Protein AF-A0A8T1VA11-F1 (afdb_monomer)

Radius of gyration: 66.23 Å; Cα contacts (8 Å, |Δi|>4): 19; chains: 1; bounding box: 121×57×184 Å

Structure (mmCIF, N/CA/C/O backbone):
data_AF-A0A8T1VA11-F1
#
_entry.id   AF-A0A8T1VA11-F1
#
loop_
_atom_site.group_PDB
_atom_site.id
_atom_site.type_symbol
_atom_site.label_atom_id
_atom_site.label_alt_id
_atom_site.label_comp_id
_atom_site.label_asym_id
_atom_site.label_entity_id
_atom_site.label_seq_id
_atom_site.pdbx_PDB_ins_code
_atom_site.Cartn_x
_atom_site.Cartn_y
_atom_site.Cartn_z
_atom_site.occupancy
_atom_site.B_iso_or_equiv
_atom_site.auth_seq_id
_atom_site.auth_comp_id
_atom_site.auth_asym_id
_atom_site.auth_atom_id
_atom_site.pdbx_PDB_model_num
ATOM 1 N N . MET A 1 1 ? 23.246 11.561 -12.413 1.00 51.66 1 MET A N 1
ATOM 2 C CA . MET A 1 1 ? 22.537 12.387 -13.425 1.00 51.66 1 MET A CA 1
ATOM 3 C C . MET A 1 1 ? 23.441 13.517 -13.920 1.00 51.66 1 MET A C 1
ATOM 5 O O . MET A 1 1 ? 24.168 13.265 -14.863 1.00 51.66 1 MET A O 1
ATOM 9 N N . ARG A 1 2 ? 23.553 14.697 -13.276 1.00 55.62 2 ARG A N 1
ATOM 10 C CA . ARG A 1 2 ? 24.366 15.811 -13.844 1.00 55.62 2 ARG A CA 1
ATOM 11 C C . ARG A 1 2 ? 25.896 15.622 -13.846 1.00 55.62 2 ARG A C 1
ATOM 13 O O . ARG A 1 2 ? 26.583 16.327 -14.577 1.00 55.62 2 ARG A O 1
ATOM 20 N N . LYS A 1 3 ? 26.451 14.735 -13.008 1.00 52.66 3 LYS A N 1
ATOM 21 C CA . LYS A 1 3 ? 27.904 14.453 -12.989 1.00 52.66 3 LYS A CA 1
ATOM 22 C C . LYS A 1 3 ? 28.327 13.430 -14.049 1.00 52.66 3 LYS A C 1
ATOM 24 O O . LYS A 1 3 ? 29.446 13.516 -14.538 1.00 52.66 3 LYS A O 1
ATOM 29 N N . ASP A 1 4 ? 27.424 12.537 -14.442 1.00 53.12 4 ASP A N 1
ATOM 30 C CA . ASP A 1 4 ? 27.727 11.426 -15.352 1.00 53.12 4 ASP A CA 1
ATOM 31 C C . ASP A 1 4 ? 27.638 11.862 -16.825 1.00 53.12 4 ASP A C 1
ATOM 33 O O . ASP A 1 4 ? 28.470 11.466 -17.637 1.00 53.12 4 ASP A O 1
ATOM 37 N N . GLU A 1 5 ? 26.722 12.783 -17.158 1.00 53.34 5 GLU A N 1
ATOM 38 C CA . GLU A 1 5 ? 26.656 13.417 -18.488 1.00 53.34 5 GLU A CA 1
ATOM 39 C C . GLU A 1 5 ? 27.921 14.215 -18.821 1.00 53.34 5 GLU A C 1
ATOM 41 O O . GLU A 1 5 ? 28.425 14.147 -19.940 1.00 53.34 5 GLU A O 1
ATOM 46 N N . ARG A 1 6 ? 28.484 14.934 -17.841 1.00 58.09 6 ARG A N 1
ATOM 47 C CA . ARG A 1 6 ? 29.677 15.766 -18.058 1.00 58.09 6 ARG A CA 1
ATOM 48 C C . ARG A 1 6 ? 30.927 14.910 -18.318 1.00 58.09 6 ARG A C 1
ATOM 50 O O . ARG A 1 6 ? 31.743 15.266 -19.161 1.00 58.09 6 ARG A O 1
ATOM 57 N N . ALA A 1 7 ? 31.021 13.747 -17.666 1.00 59.56 7 ALA A N 1
ATOM 58 C CA . ALA A 1 7 ? 32.103 12.783 -17.873 1.00 59.56 7 ALA A CA 1
ATOM 59 C C . ALA A 1 7 ? 32.020 12.068 -19.236 1.00 59.56 7 ALA A C 1
ATOM 61 O O . ALA A 1 7 ? 33.049 11.773 -19.843 1.00 59.56 7 ALA A O 1
ATOM 62 N N . LEU A 1 8 ? 30.812 11.814 -19.751 1.00 55.16 8 LEU A N 1
ATOM 63 C CA . LEU A 1 8 ? 30.619 11.260 -21.097 1.00 55.16 8 LEU A CA 1
ATOM 64 C C . LEU A 1 8 ? 30.939 12.288 -22.194 1.00 55.16 8 LEU A C 1
ATOM 66 O O . LEU A 1 8 ? 31.543 11.937 -23.208 1.00 55.16 8 LEU A O 1
ATOM 70 N N . GLN A 1 9 ? 30.610 13.562 -21.974 1.00 57.62 9 GLN A N 1
ATOM 71 C CA . GLN A 1 9 ? 30.864 14.634 -22.939 1.00 57.62 9 GLN A CA 1
ATOM 72 C C . GLN A 1 9 ? 32.362 14.956 -23.091 1.00 57.62 9 GLN A C 1
ATOM 74 O O . GLN A 1 9 ? 32.823 15.164 -24.211 1.00 57.62 9 GLN A O 1
ATOM 79 N N . GLU A 1 10 ? 33.145 14.907 -22.007 1.00 61.78 10 GLU A N 1
ATOM 80 C CA . GLU A 1 10 ? 34.613 15.034 -22.073 1.00 61.78 10 GLU A CA 1
ATOM 81 C C . GLU A 1 10 ? 35.281 13.835 -22.760 1.00 61.78 10 GLU A C 1
ATOM 83 O O . GLU A 1 10 ? 36.258 14.005 -23.488 1.00 61.78 10 GLU A O 1
ATOM 88 N N . LYS A 1 11 ? 34.748 12.621 -22.571 1.00 57.84 11 LYS A N 1
ATOM 89 C CA . LYS A 1 11 ? 35.369 11.394 -23.092 1.00 57.84 11 LYS A CA 1
ATOM 90 C C . LYS A 1 11 ? 35.073 11.139 -24.574 1.00 57.84 11 LYS A C 1
ATOM 92 O O . LYS A 1 11 ? 35.905 10.548 -25.258 1.00 57.84 11 LYS A O 1
ATOM 97 N N . TYR A 1 12 ? 33.920 11.591 -25.075 1.00 53.94 12 TYR A N 1
ATOM 98 C CA . TYR A 1 12 ? 33.479 11.332 -26.454 1.00 53.94 12 TYR A CA 1
ATOM 99 C C . TYR A 1 12 ? 33.324 12.593 -27.323 1.00 53.94 12 TYR A C 1
ATOM 101 O O . TYR A 1 12 ? 33.405 12.492 -28.547 1.00 53.94 12 TYR A O 1
ATOM 109 N N . GLY A 1 13 ? 33.180 13.788 -26.737 1.00 51.00 13 GLY A N 1
ATOM 110 C CA . GLY A 1 13 ? 33.019 15.042 -27.487 1.00 51.00 13 GLY A CA 1
ATOM 111 C C . GLY A 1 13 ? 34.277 15.492 -28.239 1.00 51.00 13 GLY A C 1
ATOM 112 O O . GLY A 1 13 ? 34.176 16.039 -29.335 1.00 51.00 13 GLY A O 1
ATOM 113 N N . GLY A 1 14 ? 35.471 15.200 -27.707 1.00 56.12 14 GLY A N 1
ATOM 114 C CA . GLY A 1 14 ? 36.739 15.524 -28.376 1.00 56.12 14 GLY A CA 1
ATOM 115 C C . GLY A 1 14 ? 37.008 14.691 -29.637 1.00 56.12 14 GLY A C 1
ATOM 116 O O . GLY A 1 14 ? 37.670 15.161 -30.560 1.00 56.12 14 GLY A O 1
ATOM 117 N N . ASN A 1 15 ? 36.454 13.477 -29.712 1.00 57.12 15 ASN A N 1
ATOM 118 C CA . ASN A 1 15 ? 36.719 12.542 -30.808 1.00 57.12 15 ASN A CA 1
ATOM 119 C C . ASN A 1 15 ? 35.908 12.880 -32.073 1.00 57.12 15 ASN A C 1
ATOM 121 O O . ASN A 1 15 ? 36.401 12.718 -33.188 1.00 57.12 15 ASN A O 1
ATOM 125 N N . LEU A 1 16 ? 34.698 13.428 -31.906 1.00 58.72 16 LEU A N 1
ATOM 126 C CA . LEU A 1 16 ? 33.848 13.853 -33.022 1.00 58.72 16 LEU A CA 1
ATOM 127 C C . LEU A 1 16 ? 34.412 15.099 -33.727 1.00 58.72 16 LEU A C 1
ATOM 129 O O . LEU A 1 16 ? 34.429 15.161 -34.955 1.00 58.72 16 LEU A O 1
ATOM 133 N N . ALA A 1 17 ? 34.950 16.055 -32.960 1.00 59.62 17 ALA A N 1
ATOM 134 C CA . ALA A 1 17 ? 35.612 17.240 -33.509 1.00 59.62 17 ALA A CA 1
ATOM 135 C C . ALA A 1 17 ? 36.918 16.884 -34.247 1.00 59.62 17 ALA A C 1
ATOM 137 O O . ALA A 1 17 ? 37.193 17.433 -35.313 1.00 59.62 17 ALA A O 1
ATOM 138 N N . ALA A 1 18 ? 37.691 15.921 -33.730 1.00 57.03 18 ALA A N 1
ATOM 139 C CA . ALA A 1 18 ? 38.904 15.429 -34.385 1.00 57.03 18 ALA A CA 1
ATOM 140 C C . ALA A 1 18 ? 38.602 14.653 -35.684 1.00 57.03 18 ALA A C 1
ATOM 142 O O . ALA A 1 18 ? 39.297 14.840 -36.684 1.00 57.03 18 ALA A O 1
ATOM 143 N N . GLN A 1 19 ? 37.537 13.840 -35.714 1.00 58.81 19 GLN A N 1
ATOM 144 C CA . GLN A 1 19 ? 37.091 13.156 -36.936 1.00 58.81 19 GLN A CA 1
ATOM 145 C C . GLN A 1 19 ? 36.551 14.124 -37.997 1.00 58.81 19 GLN A C 1
ATOM 147 O O . GLN A 1 19 ? 36.836 13.945 -39.180 1.00 58.81 19 GLN A O 1
ATOM 152 N N . GLN A 1 20 ? 35.828 15.176 -37.599 1.00 62.12 20 GLN A N 1
ATOM 153 C CA . GLN A 1 20 ? 35.341 16.198 -38.533 1.00 62.12 20 GLN A CA 1
ATOM 154 C C . GLN A 1 20 ? 36.480 17.049 -39.122 1.00 62.12 20 GLN A C 1
ATOM 156 O O . GLN A 1 20 ? 36.429 17.382 -40.309 1.00 62.12 20 GLN A O 1
ATOM 161 N N . LEU A 1 21 ? 37.538 17.337 -38.349 1.00 57.47 21 LEU A N 1
ATOM 162 C CA . LEU A 1 21 ? 38.745 18.007 -38.858 1.00 57.47 21 LEU A CA 1
ATOM 163 C C . LEU A 1 21 ? 39.554 17.120 -39.823 1.00 57.47 21 LEU A C 1
ATOM 165 O O . LEU A 1 21 ? 40.051 17.604 -40.839 1.00 57.47 21 LEU A O 1
ATOM 169 N N . ALA A 1 22 ? 39.655 15.817 -39.546 1.00 53.34 22 ALA A N 1
ATOM 170 C CA . ALA A 1 22 ? 40.338 14.874 -40.435 1.00 53.34 22 ALA A CA 1
ATOM 171 C C . ALA A 1 22 ? 39.582 14.676 -41.766 1.00 53.34 22 ALA A C 1
ATOM 173 O O . ALA A 1 22 ? 40.201 14.590 -42.828 1.00 53.34 22 ALA A O 1
ATOM 174 N N . ALA A 1 23 ? 38.243 14.674 -41.727 1.00 51.97 23 ALA A N 1
ATOM 175 C CA . ALA A 1 23 ? 37.400 14.578 -42.919 1.00 51.97 23 ALA A CA 1
ATOM 176 C C . ALA A 1 23 ? 37.467 15.836 -43.807 1.00 51.97 23 ALA A C 1
ATOM 178 O O . ALA A 1 23 ? 37.414 15.723 -45.030 1.00 51.97 23 ALA A O 1
ATOM 179 N N . THR A 1 24 ? 37.640 17.025 -43.218 1.00 53.28 24 THR A N 1
ATOM 180 C CA . THR A 1 24 ? 37.796 18.281 -43.978 1.00 53.28 24 THR A CA 1
ATOM 181 C C . THR A 1 24 ? 39.201 18.459 -44.559 1.00 53.28 24 THR A C 1
ATOM 183 O O . THR A 1 24 ? 39.333 19.047 -45.628 1.00 53.28 24 THR A O 1
ATOM 186 N N . GLN A 1 25 ? 40.245 17.894 -43.941 1.00 47.66 25 GLN A N 1
ATOM 187 C CA . GLN A 1 25 ? 41.607 17.924 -44.500 1.00 47.66 25 GLN A CA 1
ATOM 188 C C . GLN A 1 25 ? 41.840 16.928 -45.651 1.00 47.66 25 GLN A C 1
ATOM 190 O O . GLN A 1 25 ? 42.762 17.125 -46.438 1.00 47.66 25 GLN A O 1
ATOM 195 N N . CYS A 1 26 ? 41.004 15.895 -45.807 1.00 43.72 26 CYS A N 1
ATOM 196 C CA . CYS A 1 26 ? 41.121 14.940 -46.920 1.00 43.72 26 CYS A CA 1
ATOM 197 C C . CYS A 1 26 ? 40.371 15.356 -48.202 1.00 43.72 26 CYS A C 1
ATOM 199 O O . CYS A 1 26 ? 40.507 14.685 -49.221 1.00 43.72 26 CYS A O 1
ATOM 201 N N . GLN A 1 27 ? 39.602 16.453 -48.195 1.00 46.16 27 GLN A N 1
ATOM 202 C CA . GLN A 1 27 ? 38.789 16.878 -49.348 1.00 46.16 27 GLN A CA 1
ATOM 203 C C . GLN A 1 27 ? 39.494 17.820 -50.345 1.00 46.16 27 GLN A C 1
ATOM 205 O O . GLN A 1 27 ? 38.859 18.268 -51.295 1.00 46.16 27 GLN A O 1
ATOM 210 N N . SER A 1 28 ? 40.792 18.110 -50.196 1.00 47.31 28 SER A N 1
ATOM 211 C CA . SER A 1 28 ? 41.480 19.121 -51.025 1.00 47.31 28 SER A CA 1
ATOM 212 C C . SER A 1 28 ? 42.544 18.597 -51.997 1.00 47.31 28 SER A C 1
ATOM 214 O O . SER A 1 28 ? 43.362 19.383 -52.462 1.00 47.31 28 SER A O 1
ATOM 216 N N . PHE A 1 29 ? 42.555 17.309 -52.346 1.00 46.28 29 PHE A N 1
ATOM 217 C CA . PHE A 1 29 ? 43.440 16.805 -53.407 1.00 46.28 29 PHE A CA 1
ATOM 218 C C . PHE A 1 29 ? 42.620 16.217 -54.553 1.00 46.28 29 PHE A C 1
ATOM 220 O O . PHE A 1 29 ? 42.443 15.007 -54.680 1.00 46.28 29 PHE A O 1
ATOM 227 N N . SER A 1 30 ? 42.099 17.111 -55.393 1.00 46.38 30 SER A N 1
ATOM 228 C CA . SER A 1 30 ? 41.565 16.753 -56.702 1.00 46.38 30 SER A CA 1
ATOM 229 C C . SER A 1 30 ? 42.713 16.256 -57.580 1.00 46.38 30 SER A C 1
ATOM 231 O O . SER A 1 30 ? 43.623 17.004 -57.928 1.00 46.38 30 SER A O 1
ATOM 233 N N . VAL A 1 31 ? 42.667 14.983 -57.971 1.00 50.12 31 VAL A N 1
ATOM 234 C CA . VAL A 1 31 ? 43.605 14.382 -58.937 1.00 50.12 31 VAL A CA 1
ATOM 235 C C . VAL A 1 31 ? 43.529 15.079 -60.308 1.00 50.12 31 VAL A C 1
ATOM 237 O O . VAL A 1 31 ? 44.469 14.979 -61.094 1.00 50.12 31 VAL A O 1
ATOM 240 N N . ALA A 1 32 ? 42.466 15.851 -60.582 1.00 48.03 32 ALA A N 1
ATOM 241 C CA . ALA A 1 32 ? 42.369 16.663 -61.795 1.00 48.03 32 ALA A CA 1
ATOM 242 C C . ALA A 1 32 ? 43.493 17.714 -61.893 1.00 48.03 32 ALA A C 1
ATOM 244 O O . ALA A 1 32 ? 43.950 17.994 -62.998 1.00 48.03 32 ALA A O 1
ATOM 245 N N . ASP A 1 33 ? 44.019 18.196 -60.761 1.00 46.69 33 ASP A N 1
ATOM 246 C CA . ASP A 1 33 ? 45.092 19.200 -60.746 1.00 46.69 33 ASP A CA 1
ATOM 247 C C . ASP A 1 33 ? 46.491 18.592 -60.978 1.00 46.69 33 ASP A C 1
ATOM 249 O O . ASP A 1 33 ? 47.434 19.313 -61.294 1.00 46.69 33 ASP A O 1
ATOM 253 N N . GLN A 1 34 ? 46.659 17.264 -60.873 1.00 49.56 34 GLN A N 1
ATOM 254 C CA . GLN A 1 34 ? 47.947 16.594 -61.133 1.00 49.56 34 GLN A CA 1
ATOM 255 C C . GLN A 1 34 ? 48.103 16.067 -62.566 1.00 49.56 34 GLN A C 1
ATOM 257 O O . GLN A 1 34 ? 49.227 15.822 -63.001 1.00 49.56 34 GLN A O 1
ATOM 262 N N . VAL A 1 35 ? 47.012 15.921 -63.325 1.00 47.41 35 VAL A N 1
ATOM 263 C CA . VAL A 1 35 ? 47.072 15.442 -64.722 1.00 47.41 35 VAL A CA 1
ATOM 264 C C . VAL A 1 35 ? 47.363 16.583 -65.712 1.00 47.41 35 VAL A C 1
ATOM 266 O O . VAL A 1 35 ? 47.742 16.331 -66.851 1.00 47.41 35 VAL A O 1
ATOM 269 N N . GLN A 1 36 ? 47.295 17.846 -65.279 1.00 46.12 36 GLN A N 1
ATOM 270 C CA . GLN A 1 36 ? 47.464 19.013 -66.155 1.00 46.12 36 GLN A CA 1
ATOM 271 C C . GLN A 1 36 ? 48.927 19.466 -66.370 1.00 46.12 36 GLN A C 1
ATOM 273 O O . GLN A 1 36 ? 49.166 20.464 -67.041 1.00 46.12 36 GLN A O 1
ATOM 278 N N . CYS A 1 37 ? 49.920 18.726 -65.859 1.00 43.66 37 CYS A N 1
ATOM 279 C CA . CYS A 1 37 ? 51.347 19.088 -65.951 1.00 43.66 37 CYS A CA 1
ATOM 280 C C . CYS A 1 37 ? 52.169 18.258 -66.960 1.00 43.66 37 CYS A C 1
ATOM 282 O O . CYS A 1 37 ? 53.397 18.308 -66.928 1.00 43.66 37 CYS A O 1
ATOM 284 N N . LEU A 1 38 ? 51.531 17.501 -67.859 1.00 44.72 38 LEU A N 1
ATOM 285 C CA . LEU A 1 38 ? 52.212 16.731 -68.914 1.00 44.72 38 LEU A CA 1
ATOM 286 C C . LEU A 1 38 ? 51.823 17.205 -70.325 1.00 44.72 38 LEU A C 1
ATOM 288 O O . LEU A 1 38 ? 51.588 16.397 -71.217 1.00 44.72 38 LEU A O 1
ATOM 292 N N . GLU A 1 39 ? 51.785 18.517 -70.559 1.00 43.06 39 GLU A N 1
ATOM 293 C CA . GLU A 1 39 ? 51.951 19.049 -71.918 1.00 43.06 39 GLU A CA 1
ATOM 294 C C . GLU A 1 39 ? 53.451 19.190 -72.202 1.00 43.06 39 GLU A C 1
ATOM 296 O O . GLU A 1 39 ? 54.089 20.200 -71.903 1.00 43.06 39 GLU A O 1
ATOM 301 N N . VAL A 1 40 ? 54.045 18.123 -72.738 1.00 48.50 40 VAL A N 1
ATOM 302 C CA . VAL A 1 40 ? 55.424 18.138 -73.233 1.00 48.50 40 VAL A CA 1
ATOM 303 C C . VAL A 1 40 ? 55.418 18.762 -74.630 1.00 48.50 40 VAL A C 1
ATOM 305 O O . VAL A 1 40 ? 54.930 18.165 -75.588 1.00 48.50 40 VAL A O 1
ATOM 308 N N . SER A 1 41 ? 55.948 19.980 -74.749 1.00 47.22 41 SER A N 1
ATOM 309 C CA . SER A 1 41 ? 56.183 20.651 -76.034 1.00 47.22 41 SER A CA 1
ATOM 310 C C . SER A 1 41 ? 57.097 19.815 -76.948 1.00 47.22 41 SER A C 1
ATOM 312 O O . SER A 1 41 ? 58.117 19.305 -76.476 1.00 47.22 41 SER A O 1
ATOM 314 N N . PRO A 1 42 ? 56.808 19.700 -78.259 1.00 41.91 42 PRO A N 1
ATOM 315 C CA . PRO A 1 42 ? 57.635 18.916 -79.171 1.00 41.91 42 PRO A CA 1
ATOM 316 C C . PRO A 1 42 ? 58.982 19.613 -79.453 1.00 41.91 42 PRO A C 1
ATOM 318 O O . PRO A 1 42 ? 59.009 20.830 -79.666 1.00 41.91 42 PRO A O 1
ATOM 321 N N . PRO A 1 43 ? 60.110 18.876 -79.503 1.00 45.41 43 PRO A N 1
ATOM 322 C CA . PRO A 1 43 ? 61.407 19.454 -79.837 1.00 45.41 43 PRO A CA 1
ATOM 323 C C . PRO A 1 43 ? 61.500 19.793 -81.333 1.00 45.41 43 PRO A C 1
ATOM 325 O O . PRO A 1 43 ? 61.115 19.008 -82.202 1.00 45.41 43 PRO A O 1
ATOM 328 N N . GLN A 1 44 ? 62.028 20.984 -81.627 1.00 49.16 44 GLN A N 1
ATOM 329 C CA . GLN A 1 44 ? 62.268 21.470 -82.985 1.00 49.16 44 GLN A CA 1
ATOM 330 C C . GLN A 1 44 ? 63.331 20.631 -83.711 1.00 49.16 44 GLN A C 1
ATOM 332 O O . GLN A 1 44 ? 64.353 20.248 -83.143 1.00 49.16 44 GLN A O 1
ATOM 337 N N . ALA A 1 45 ? 63.065 20.362 -84.989 1.00 43.34 45 ALA A N 1
ATOM 338 C CA . ALA A 1 45 ? 63.857 19.505 -85.856 1.00 43.34 45 ALA A CA 1
ATOM 339 C C . ALA A 1 45 ? 65.215 20.122 -86.234 1.00 43.34 45 ALA A C 1
ATOM 341 O O . ALA A 1 45 ? 65.276 21.253 -86.713 1.00 43.34 45 ALA A O 1
ATOM 342 N N . SER A 1 46 ? 66.286 19.329 -86.135 1.00 45.47 46 SER A N 1
ATOM 343 C CA . SER A 1 46 ? 67.512 19.528 -86.911 1.00 45.47 46 SER A CA 1
ATOM 344 C C . SER A 1 46 ? 67.708 18.347 -87.867 1.00 45.47 46 SER A C 1
ATOM 346 O O . SER A 1 46 ? 67.517 17.179 -87.528 1.00 45.47 46 SER A O 1
ATOM 348 N N . THR A 1 47 ? 67.983 18.679 -89.124 1.00 53.62 47 THR A N 1
ATOM 349 C CA . THR A 1 47 ? 68.089 17.771 -90.268 1.00 53.62 47 THR A CA 1
ATOM 350 C C . THR A 1 47 ? 69.430 17.033 -90.278 1.00 53.62 47 THR A C 1
ATOM 352 O O . THR A 1 47 ? 70.467 17.662 -90.479 1.00 53.62 47 THR A O 1
ATOM 355 N N . GLY A 1 48 ? 69.400 15.706 -90.130 1.00 48.00 48 GLY A N 1
ATOM 356 C CA . GLY A 1 48 ? 70.541 14.809 -90.349 1.00 48.00 48 GLY A CA 1
ATOM 357 C C . GLY A 1 48 ? 70.110 13.333 -90.362 1.00 48.00 48 GLY A C 1
ATOM 358 O O . GLY A 1 48 ? 69.465 12.880 -89.423 1.00 48.00 48 GLY A O 1
ATOM 359 N N . ASP A 1 49 ? 70.421 12.643 -91.465 1.00 51.97 49 ASP A N 1
ATOM 360 C CA . ASP A 1 49 ? 70.238 11.217 -91.813 1.00 51.97 49 ASP A CA 1
ATOM 361 C C . ASP A 1 49 ? 68.947 10.476 -91.380 1.00 51.97 49 ASP A C 1
ATOM 363 O O . ASP A 1 49 ? 68.734 10.047 -90.245 1.00 51.97 49 ASP A O 1
ATOM 367 N N . GLY A 1 50 ? 68.058 10.277 -92.359 1.00 58.12 50 GLY A N 1
ATOM 368 C CA . GLY A 1 50 ? 66.626 10.021 -92.167 1.00 58.12 50 GLY A CA 1
ATOM 369 C C . GLY A 1 50 ? 66.172 8.599 -91.818 1.00 58.12 50 GLY A C 1
ATOM 370 O O . GLY A 1 50 ? 64.963 8.392 -91.733 1.00 58.12 50 GLY A O 1
ATOM 371 N N . ARG A 1 51 ? 67.062 7.618 -91.611 1.00 56.06 51 ARG A N 1
ATOM 372 C CA . ARG A 1 51 ? 66.649 6.222 -91.326 1.00 56.06 51 ARG A CA 1
ATOM 373 C C . ARG A 1 51 ? 66.946 5.771 -89.896 1.00 56.06 51 ARG A C 1
ATOM 375 O O . ARG A 1 51 ? 66.023 5.375 -89.192 1.00 56.06 51 ARG A O 1
ATOM 382 N N . GLU A 1 52 ? 68.182 5.931 -89.431 1.00 57.38 52 GLU A N 1
ATOM 383 C CA . GLU A 1 52 ? 68.588 5.580 -88.057 1.00 57.38 52 GLU A CA 1
ATOM 384 C C . GLU A 1 52 ? 67.923 6.512 -87.019 1.00 57.38 52 GLU A C 1
ATOM 386 O O . GLU A 1 52 ? 67.437 6.083 -85.973 1.00 57.38 52 GLU A O 1
ATOM 391 N N . SER A 1 53 ? 67.752 7.786 -87.390 1.00 67.12 53 SER A N 1
ATOM 392 C CA . SER A 1 53 ? 67.047 8.810 -86.610 1.00 67.12 53 SER A CA 1
ATOM 393 C C . SER A 1 53 ? 65.540 8.525 -86.446 1.00 67.12 53 SER A C 1
ATOM 395 O O . SER A 1 53 ? 64.933 8.895 -85.441 1.00 67.12 53 SER A O 1
ATOM 397 N N . ALA A 1 54 ? 64.909 7.845 -87.412 1.00 73.69 54 ALA A N 1
ATOM 398 C CA . ALA A 1 54 ? 63.490 7.484 -87.340 1.00 73.69 54 ALA A CA 1
ATOM 399 C C . ALA A 1 54 ? 63.246 6.264 -86.439 1.00 73.69 54 ALA A C 1
ATOM 401 O O . ALA A 1 54 ? 62.274 6.246 -85.685 1.00 73.69 54 ALA A O 1
ATOM 402 N N . GLU A 1 55 ? 64.146 5.280 -86.474 1.00 80.06 55 GLU A N 1
ATOM 403 C CA . GLU A 1 55 ? 64.061 4.086 -85.631 1.00 80.06 55 GLU A CA 1
ATOM 404 C C . GLU A 1 55 ? 64.287 4.420 -84.147 1.00 80.06 55 GLU A C 1
ATOM 406 O O . GLU A 1 55 ? 63.547 3.941 -83.288 1.00 80.06 55 GLU A O 1
ATOM 411 N N . ILE A 1 56 ? 65.231 5.319 -83.838 1.00 82.00 56 ILE A N 1
ATOM 412 C CA . ILE A 1 56 ? 65.439 5.821 -82.469 1.00 82.00 56 ILE A CA 1
ATOM 413 C C . ILE A 1 56 ? 64.194 6.564 -81.957 1.00 82.00 56 ILE A C 1
ATOM 415 O O . ILE A 1 56 ? 63.758 6.315 -80.832 1.00 82.00 56 ILE A O 1
ATOM 419 N N . ARG A 1 57 ? 63.568 7.420 -82.780 1.00 82.94 57 ARG A N 1
ATOM 420 C CA . ARG A 1 57 ? 62.311 8.103 -82.415 1.00 82.94 57 ARG A CA 1
ATOM 421 C C . ARG A 1 57 ? 61.162 7.125 -82.170 1.00 82.94 57 ARG A C 1
ATOM 423 O O . ARG A 1 57 ? 60.422 7.303 -81.210 1.00 82.94 57 ARG A O 1
ATOM 430 N N . ALA A 1 58 ? 61.027 6.088 -82.997 1.00 85.75 58 ALA A N 1
ATOM 431 C CA . ALA A 1 58 ? 59.999 5.064 -82.817 1.00 85.75 58 ALA A CA 1
ATOM 432 C C . ALA A 1 58 ? 60.194 4.273 -81.512 1.00 85.75 58 ALA A C 1
ATOM 434 O O . ALA A 1 58 ? 59.229 4.039 -80.789 1.00 85.75 58 ALA A O 1
ATOM 435 N N . ARG A 1 59 ? 61.441 3.916 -81.164 1.00 88.75 59 ARG A N 1
ATOM 436 C CA . ARG A 1 59 ? 61.753 3.249 -79.887 1.00 88.75 59 ARG A CA 1
ATOM 437 C C . ARG A 1 59 ? 61.494 4.150 -78.679 1.00 88.75 59 ARG A C 1
ATOM 439 O O . ARG A 1 59 ? 60.977 3.667 -77.679 1.00 88.75 59 ARG A O 1
ATOM 446 N N . HIS A 1 60 ? 61.815 5.442 -78.774 1.00 88.19 60 HIS A N 1
ATOM 447 C CA . HIS A 1 60 ? 61.510 6.409 -77.716 1.00 88.19 60 HIS A CA 1
ATOM 448 C C . HIS A 1 60 ? 59.999 6.556 -77.505 1.00 88.19 60 HIS A C 1
ATOM 450 O O . HIS A 1 60 ? 59.533 6.430 -76.379 1.00 88.19 60 HIS A O 1
ATOM 456 N N . ALA A 1 61 ? 59.231 6.720 -78.587 1.00 88.25 61 ALA A N 1
ATOM 457 C CA . ALA A 1 61 ? 57.773 6.803 -78.524 1.00 88.25 61 ALA A CA 1
ATOM 458 C C . ALA A 1 61 ? 57.141 5.522 -77.949 1.00 88.25 61 ALA A C 1
ATOM 460 O O . ALA A 1 61 ? 56.195 5.598 -77.168 1.00 88.25 61 ALA A O 1
ATOM 461 N N . GLN A 1 62 ? 57.683 4.344 -78.286 1.00 92.50 62 GLN A N 1
ATOM 462 C CA . GLN A 1 62 ? 57.241 3.079 -77.696 1.00 92.50 62 GLN A CA 1
ATOM 463 C C . GLN A 1 62 ? 57.549 3.017 -76.195 1.00 92.50 62 GLN A C 1
ATOM 465 O O . GLN A 1 62 ? 56.681 2.652 -75.414 1.00 92.50 62 GLN A O 1
ATOM 470 N N . MET A 1 63 ? 58.752 3.416 -75.775 1.00 93.69 63 MET A N 1
ATOM 471 C CA . MET A 1 63 ? 59.132 3.456 -74.360 1.00 93.69 63 MET A CA 1
ATOM 472 C C . MET A 1 63 ? 58.265 4.440 -73.559 1.00 93.69 63 MET A C 1
ATOM 474 O O . MET A 1 63 ? 57.883 4.140 -72.430 1.00 93.69 63 MET A O 1
ATOM 478 N N . GLU A 1 64 ? 57.924 5.595 -74.134 1.00 92.75 64 GLU A N 1
ATOM 479 C CA . GLU A 1 64 ? 56.990 6.551 -73.532 1.00 92.75 64 GLU A CA 1
ATOM 480 C C . GLU A 1 64 ? 55.582 5.957 -73.407 1.00 92.75 64 GLU A C 1
ATOM 482 O O . GLU A 1 64 ? 54.968 6.064 -72.344 1.00 92.75 64 GLU A O 1
ATOM 487 N N . ALA A 1 65 ? 55.086 5.278 -74.446 1.00 92.94 65 ALA A N 1
ATOM 488 C CA . ALA A 1 65 ? 53.799 4.587 -74.404 1.00 92.94 65 ALA A CA 1
ATOM 489 C C . ALA A 1 65 ? 53.779 3.478 -73.336 1.00 92.94 65 ALA A C 1
ATOM 491 O O . ALA A 1 65 ? 52.837 3.412 -72.542 1.00 92.94 65 ALA A O 1
ATOM 492 N N . ASP A 1 66 ? 54.839 2.670 -73.255 1.00 93.81 66 ASP A N 1
ATOM 493 C CA . ASP A 1 66 ? 54.997 1.613 -72.252 1.00 93.81 66 ASP A CA 1
ATOM 494 C C . ASP A 1 66 ? 55.052 2.203 -70.832 1.00 93.81 66 ASP A C 1
ATOM 496 O O . ASP A 1 66 ? 54.421 1.679 -69.911 1.00 93.81 66 ASP A O 1
ATOM 500 N N . PHE A 1 67 ? 55.750 3.329 -70.639 1.00 93.25 67 PHE A N 1
ATOM 501 C CA . PHE A 1 67 ? 55.814 4.030 -69.353 1.00 93.25 67 PHE A CA 1
ATOM 502 C C . PHE A 1 67 ? 54.452 4.598 -68.936 1.00 93.25 67 PHE A C 1
ATOM 504 O O . PHE A 1 67 ? 54.039 4.445 -67.782 1.00 93.25 67 PHE A O 1
ATOM 511 N N . VAL A 1 68 ? 53.715 5.213 -69.867 1.00 94.56 68 VAL A N 1
ATOM 512 C CA . VAL A 1 68 ? 52.352 5.707 -69.623 1.00 94.56 68 VAL A CA 1
ATOM 513 C C . VAL A 1 68 ? 51.409 4.548 -69.293 1.00 94.56 68 VAL A C 1
ATOM 515 O O . VAL A 1 68 ? 50.640 4.640 -68.332 1.00 94.56 68 VAL A O 1
ATOM 518 N N . GLN A 1 69 ? 51.487 3.431 -70.020 1.00 95.00 69 GLN A N 1
ATOM 519 C CA . GLN A 1 69 ? 50.681 2.239 -69.753 1.00 95.00 69 GLN A CA 1
ATOM 520 C C . GLN A 1 69 ? 51.002 1.632 -68.381 1.00 95.00 69 GLN A C 1
ATOM 522 O O . GLN A 1 69 ? 50.082 1.293 -67.627 1.00 95.00 69 GLN A O 1
ATOM 527 N N . LEU A 1 70 ? 52.285 1.533 -68.024 1.00 94.25 70 LEU A N 1
ATOM 528 C CA . LEU A 1 70 ? 52.726 1.034 -66.724 1.00 94.25 70 LEU A CA 1
ATOM 529 C C . LEU A 1 70 ? 52.214 1.925 -65.588 1.00 94.25 70 LEU A C 1
ATOM 531 O O . LEU A 1 70 ? 51.605 1.422 -64.644 1.00 94.25 70 LEU A O 1
ATOM 535 N N . ASN A 1 71 ? 52.380 3.246 -65.695 1.00 94.62 71 ASN A N 1
ATOM 536 C CA . ASN A 1 71 ? 51.891 4.188 -64.685 1.00 94.62 71 ASN A CA 1
ATOM 537 C C . ASN A 1 71 ? 50.369 4.170 -64.558 1.00 94.62 71 ASN A C 1
ATOM 539 O O . ASN A 1 71 ? 49.851 4.198 -63.443 1.00 94.62 71 ASN A O 1
ATOM 543 N N . THR A 1 72 ? 49.649 4.059 -65.675 1.00 95.12 72 THR A N 1
ATOM 544 C CA . THR A 1 72 ? 48.1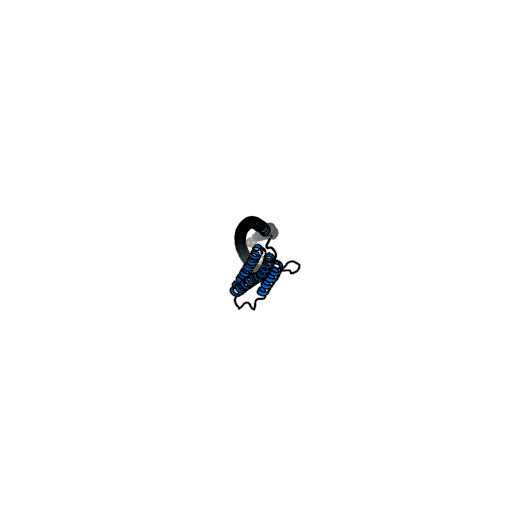85 3.929 -65.669 1.00 95.12 72 THR A CA 1
ATOM 545 C C . THR A 1 72 ? 47.753 2.639 -64.971 1.00 95.12 72 THR A C 1
ATOM 547 O O . THR A 1 72 ? 46.820 2.645 -64.168 1.00 95.12 72 THR A O 1
ATOM 550 N N . THR A 1 73 ? 48.466 1.537 -65.217 1.00 95.75 73 THR A N 1
ATOM 551 C CA . THR A 1 73 ? 48.209 0.244 -64.567 1.00 95.75 73 THR A CA 1
ATOM 552 C C . THR A 1 73 ? 48.469 0.323 -63.062 1.00 95.75 73 THR A C 1
ATOM 554 O O . THR A 1 73 ? 47.605 -0.051 -62.272 1.00 95.75 73 THR A O 1
ATOM 557 N N . ILE A 1 74 ? 49.604 0.897 -62.648 1.00 95.06 74 ILE A N 1
ATOM 558 C CA . ILE A 1 74 ? 49.944 1.101 -61.231 1.00 95.06 74 ILE A CA 1
ATOM 559 C C . ILE A 1 74 ? 48.915 2.007 -60.543 1.00 95.06 74 ILE A C 1
ATOM 561 O O . ILE A 1 74 ? 48.494 1.721 -59.420 1.00 95.06 74 ILE A O 1
ATOM 565 N N . ALA A 1 75 ? 48.493 3.095 -61.193 1.00 94.06 75 ALA A N 1
ATOM 566 C CA . ALA A 1 75 ? 47.482 4.002 -60.658 1.00 94.06 75 ALA A CA 1
ATOM 567 C C . ALA A 1 75 ? 46.139 3.287 -60.458 1.00 94.06 75 ALA A C 1
ATOM 569 O O . ALA A 1 75 ? 45.535 3.409 -59.391 1.00 94.06 75 ALA A O 1
ATOM 570 N N . LYS A 1 76 ? 45.714 2.479 -61.437 1.00 95.69 76 LYS A N 1
ATOM 571 C CA . LYS A 1 76 ? 44.495 1.670 -61.345 1.00 95.69 76 LYS A CA 1
ATOM 572 C C . LYS A 1 76 ? 44.567 0.656 -60.204 1.00 95.69 76 LYS A C 1
ATOM 574 O O . LYS A 1 76 ? 43.657 0.607 -59.387 1.00 95.69 76 LYS A O 1
ATOM 579 N N . GLU A 1 77 ? 45.663 -0.093 -60.082 1.00 96.25 77 GLU A N 1
ATOM 580 C CA . GLU A 1 77 ? 45.835 -1.053 -58.983 1.00 96.25 77 GLU A CA 1
ATOM 581 C C . GLU A 1 77 ? 45.818 -0.383 -57.604 1.00 96.25 77 GLU A C 1
ATOM 583 O O . GLU A 1 77 ? 45.271 -0.934 -56.646 1.00 96.25 77 GLU A O 1
ATOM 588 N N . ARG A 1 78 ? 46.424 0.805 -57.478 1.00 95.94 78 ARG A N 1
ATOM 589 C CA . ARG A 1 78 ? 46.383 1.588 -56.235 1.00 95.94 78 ARG A CA 1
ATOM 590 C C . ARG A 1 78 ? 44.961 2.036 -55.918 1.00 95.94 78 ARG A C 1
ATOM 592 O O . ARG A 1 78 ? 44.533 1.868 -54.779 1.00 95.94 78 ARG A O 1
ATOM 599 N N . TYR A 1 79 ? 44.234 2.546 -56.910 1.00 96.31 79 TYR A N 1
ATOM 600 C CA . TYR A 1 79 ? 42.836 2.944 -56.755 1.00 96.31 79 TYR A CA 1
ATOM 601 C C . TYR A 1 79 ? 41.955 1.759 -56.340 1.00 96.31 79 TYR A C 1
ATOM 603 O O . TYR A 1 79 ? 41.222 1.854 -55.359 1.00 96.31 79 TYR A O 1
ATOM 611 N N . ASP A 1 80 ? 42.094 0.610 -57.004 1.00 95.88 80 ASP A N 1
ATOM 612 C CA . ASP A 1 80 ? 41.330 -0.600 -56.692 1.00 95.88 80 ASP A CA 1
ATOM 613 C C . ASP A 1 80 ? 41.626 -1.112 -55.273 1.00 95.88 80 ASP A C 1
ATOM 615 O O . ASP A 1 80 ? 40.707 -1.512 -54.552 1.00 95.88 80 ASP A O 1
ATOM 619 N N . LYS A 1 81 ? 42.891 -1.045 -54.825 1.00 96.44 81 LYS A N 1
ATOM 620 C CA . LYS A 1 81 ? 43.275 -1.379 -53.442 1.00 96.44 81 LYS A CA 1
ATOM 621 C C . LYS A 1 81 ? 42.636 -0.431 -52.431 1.00 96.44 81 LYS A C 1
ATOM 623 O O . LYS A 1 81 ? 42.075 -0.910 -51.447 1.00 96.44 81 LYS A O 1
ATOM 628 N N . VAL A 1 82 ? 42.687 0.883 -52.664 1.00 96.44 82 VAL A N 1
ATOM 629 C CA . VAL A 1 82 ? 42.054 1.878 -51.779 1.00 96.44 82 VAL A CA 1
ATOM 630 C C . VAL A 1 82 ? 40.544 1.653 -51.722 1.00 96.44 82 VAL A C 1
ATOM 632 O O . VAL A 1 82 ? 40.002 1.470 -50.635 1.00 96.44 82 VAL A O 1
ATOM 635 N N . ALA A 1 83 ? 39.882 1.522 -52.872 1.00 95.69 83 ALA A N 1
ATOM 636 C CA . ALA A 1 83 ? 38.445 1.272 -52.948 1.00 95.69 83 ALA A CA 1
ATOM 637 C C . ALA A 1 83 ? 38.034 -0.062 -52.292 1.00 95.69 83 ALA A C 1
ATOM 639 O O . ALA A 1 83 ? 36.919 -0.191 -51.780 1.00 95.69 83 ALA A O 1
ATOM 640 N N . HIS A 1 84 ? 38.902 -1.080 -52.312 1.00 95.88 84 HIS A N 1
ATOM 641 C CA . HIS A 1 84 ? 38.685 -2.329 -51.581 1.00 95.88 84 HIS A CA 1
ATOM 642 C C . HIS A 1 84 ? 38.784 -2.124 -50.064 1.00 95.88 84 HIS A C 1
ATOM 644 O O . HIS A 1 84 ? 37.909 -2.592 -49.330 1.00 95.88 84 HIS A O 1
ATOM 650 N N . PHE A 1 85 ? 39.812 -1.414 -49.588 1.00 96.44 85 PHE A N 1
ATOM 651 C CA . PHE A 1 85 ? 39.969 -1.110 -48.165 1.00 96.44 85 PHE A CA 1
ATOM 652 C C . PHE A 1 85 ? 38.826 -0.248 -47.630 1.00 96.44 85 PHE A C 1
ATOM 654 O O . PHE A 1 85 ? 38.286 -0.572 -46.577 1.00 96.44 85 PHE A O 1
ATOM 661 N N . GLU A 1 86 ? 38.395 0.774 -48.367 1.00 96.69 86 GLU A N 1
ATOM 662 C CA . GLU A 1 86 ? 37.244 1.606 -48.001 1.00 96.69 86 GLU A CA 1
ATOM 663 C C . GLU A 1 86 ? 35.961 0.782 -47.900 1.00 96.69 86 GLU A C 1
ATOM 665 O O . GLU A 1 86 ? 35.254 0.854 -46.896 1.00 96.69 86 GLU A O 1
ATOM 670 N N . ARG A 1 87 ? 35.679 -0.075 -48.892 1.00 96.94 87 ARG A N 1
ATOM 671 C CA . ARG A 1 87 ? 34.517 -0.977 -48.844 1.00 96.94 87 ARG A CA 1
ATOM 672 C C . ARG A 1 87 ? 34.570 -1.917 -47.646 1.00 96.94 87 ARG A C 1
ATOM 674 O O . ARG A 1 87 ? 33.550 -2.118 -46.990 1.00 96.94 87 ARG A O 1
ATOM 681 N N . LYS A 1 88 ? 35.744 -2.478 -47.344 1.00 97.44 88 LYS A N 1
ATOM 682 C CA . LYS A 1 88 ? 35.934 -3.372 -46.196 1.00 97.44 88 LYS A CA 1
ATOM 683 C C . LYS A 1 88 ? 35.736 -2.639 -44.868 1.00 97.44 88 LYS A C 1
ATOM 685 O O . LYS A 1 88 ? 35.022 -3.151 -44.011 1.00 97.44 88 LYS A O 1
ATOM 690 N N . MET A 1 89 ? 36.324 -1.454 -44.720 1.00 96.38 89 MET A N 1
ATOM 691 C CA . MET A 1 89 ? 36.169 -0.611 -43.532 1.00 96.38 89 MET A CA 1
ATOM 692 C C . MET A 1 89 ? 34.710 -0.207 -43.333 1.00 96.38 89 MET A C 1
ATOM 694 O O . MET A 1 89 ? 34.166 -0.419 -42.256 1.00 96.38 89 MET A O 1
ATOM 698 N N . ASN A 1 90 ? 34.039 0.277 -44.381 1.00 96.56 90 ASN A N 1
ATOM 699 C CA . ASN A 1 90 ? 32.629 0.659 -44.309 1.00 96.56 90 ASN A CA 1
ATOM 700 C C . ASN A 1 90 ? 31.737 -0.534 -43.945 1.00 96.56 90 ASN A C 1
ATOM 702 O O . ASN A 1 90 ? 30.866 -0.406 -43.090 1.00 96.56 90 ASN A O 1
ATOM 706 N N . ALA A 1 91 ? 31.976 -1.712 -44.531 1.00 96.56 91 ALA A N 1
ATOM 707 C CA . ALA A 1 91 ? 31.237 -2.922 -44.179 1.00 96.56 91 ALA A CA 1
ATOM 708 C C . ALA A 1 91 ? 31.415 -3.305 -42.699 1.00 96.56 91 ALA A C 1
ATOM 710 O O . ALA A 1 91 ? 30.438 -3.667 -42.045 1.00 96.56 91 ALA A O 1
ATOM 711 N N . GLN A 1 92 ? 32.632 -3.191 -42.158 1.00 97.19 92 GLN A N 1
ATOM 712 C CA . GLN A 1 92 ? 32.890 -3.423 -40.733 1.00 97.19 92 GLN A CA 1
ATOM 713 C C . GLN A 1 92 ? 32.196 -2.382 -39.849 1.00 97.19 92 GLN A C 1
ATOM 715 O O . GLN A 1 92 ? 31.562 -2.756 -38.864 1.00 97.19 92 GLN A O 1
ATOM 720 N N . THR A 1 93 ? 32.243 -1.100 -40.220 1.00 97.00 93 THR A N 1
ATOM 721 C CA . THR A 1 93 ? 31.531 -0.030 -39.508 1.00 97.00 93 THR A CA 1
ATOM 722 C C . THR A 1 93 ? 30.032 -0.311 -39.452 1.00 97.00 93 THR A C 1
ATOM 724 O O . THR A 1 93 ? 29.462 -0.321 -38.365 1.00 97.00 93 THR A O 1
ATOM 727 N N . TYR A 1 94 ? 29.399 -0.649 -40.581 1.00 97.25 94 TYR A N 1
ATOM 728 C CA . TYR A 1 94 ? 27.972 -0.984 -40.608 1.00 97.25 94 TYR A CA 1
ATOM 729 C C . TYR A 1 94 ? 27.629 -2.210 -39.754 1.00 97.25 94 TYR A C 1
ATOM 731 O O . TYR A 1 94 ? 26.590 -2.229 -39.095 1.00 97.25 94 TYR A O 1
ATOM 739 N N . GLN A 1 95 ? 28.494 -3.230 -39.728 1.00 96.56 95 GLN A N 1
ATOM 740 C CA . GLN A 1 95 ? 28.297 -4.396 -38.864 1.00 96.56 95 GLN A CA 1
ATOM 741 C C . GLN A 1 95 ? 28.366 -4.028 -37.379 1.00 96.56 95 GLN A C 1
ATOM 743 O O . GLN A 1 95 ? 27.512 -4.462 -36.606 1.00 96.56 95 GLN A O 1
ATOM 748 N N . HIS A 1 96 ? 29.345 -3.218 -36.978 1.00 96.00 96 HIS A N 1
ATOM 749 C CA . HIS A 1 96 ? 29.464 -2.759 -35.596 1.00 96.00 96 HIS A CA 1
ATOM 750 C C . HIS A 1 96 ? 28.305 -1.847 -35.192 1.00 96.00 96 HIS A C 1
ATOM 752 O O . HIS A 1 96 ? 27.737 -2.034 -34.119 1.00 96.00 96 HIS A O 1
ATOM 758 N N . GLU A 1 97 ? 27.889 -0.921 -36.058 1.00 96.69 97 GLU A N 1
ATOM 759 C CA . GLU A 1 97 ? 26.713 -0.081 -35.816 1.00 96.69 97 GLU A CA 1
ATOM 760 C C . GLU A 1 97 ? 25.440 -0.914 -35.645 1.00 96.69 97 GLU A C 1
ATOM 762 O O . GLU A 1 97 ? 24.650 -0.645 -34.743 1.00 96.69 97 GLU A O 1
ATOM 767 N N . ALA A 1 98 ? 25.240 -1.946 -36.471 1.00 96.69 98 ALA A N 1
ATOM 768 C CA . ALA A 1 98 ? 24.100 -2.846 -36.332 1.00 96.69 98 ALA A CA 1
ATOM 769 C C . ALA A 1 98 ? 24.140 -3.607 -34.997 1.00 96.69 98 ALA A C 1
ATOM 771 O O . ALA A 1 98 ? 23.124 -3.694 -34.311 1.00 96.69 98 ALA A O 1
ATOM 772 N N . GLN A 1 99 ? 25.310 -4.108 -34.589 1.00 96.94 99 GLN A N 1
ATOM 773 C CA . GLN A 1 99 ? 25.475 -4.785 -33.299 1.00 96.94 99 GLN A CA 1
ATOM 774 C C . GLN A 1 99 ? 25.167 -3.858 -32.118 1.00 96.94 99 GLN A C 1
ATOM 776 O O . GLN A 1 99 ? 24.430 -4.262 -31.220 1.00 96.94 99 GLN A O 1
ATOM 781 N N . ILE A 1 100 ? 25.669 -2.620 -32.143 1.00 96.06 100 ILE A N 1
ATOM 782 C CA . ILE A 1 100 ? 25.394 -1.615 -31.106 1.00 96.06 100 ILE A CA 1
ATOM 783 C C . ILE A 1 100 ? 23.890 -1.354 -31.012 1.00 96.06 100 ILE A C 1
ATOM 785 O O . ILE A 1 100 ? 23.331 -1.477 -29.929 1.00 96.06 100 ILE A O 1
ATOM 789 N N . ARG A 1 101 ? 23.207 -1.121 -32.142 1.00 96.44 101 ARG A N 1
ATOM 790 C CA . ARG A 1 101 ? 21.747 -0.915 -32.147 1.00 96.44 101 ARG A CA 1
ATOM 791 C C . ARG A 1 101 ? 21.001 -2.093 -31.532 1.00 96.44 101 ARG A C 1
ATOM 793 O O . ARG A 1 101 ? 20.153 -1.890 -30.676 1.00 96.44 101 ARG A O 1
ATOM 800 N N . THR A 1 102 ? 21.356 -3.326 -31.900 1.00 96.62 102 THR A N 1
ATOM 801 C CA . THR A 1 102 ? 20.696 -4.510 -31.323 1.00 96.62 102 THR A CA 1
ATOM 802 C C . THR A 1 102 ? 20.964 -4.682 -29.828 1.00 96.62 102 THR A C 1
ATOM 804 O O . THR A 1 102 ? 20.142 -5.264 -29.123 1.00 96.62 102 THR A O 1
ATOM 807 N N . TYR A 1 103 ? 22.119 -4.228 -29.337 1.00 96.19 103 TYR A N 1
ATOM 808 C CA . TYR A 1 103 ? 22.430 -4.237 -27.912 1.00 96.19 103 TYR A CA 1
ATOM 809 C C . TYR A 1 103 ? 21.612 -3.171 -27.176 1.00 96.19 103 TYR A C 1
ATOM 811 O O . TYR A 1 103 ? 20.953 -3.491 -26.187 1.00 96.19 103 TYR A O 1
ATOM 819 N N . ASP A 1 104 ? 21.580 -1.949 -27.706 1.00 96.62 104 ASP A N 1
ATOM 820 C CA . ASP A 1 104 ? 20.823 -0.833 -27.140 1.00 96.62 104 ASP A CA 1
ATOM 821 C C . ASP A 1 104 ? 19.316 -1.127 -27.113 1.00 96.62 104 ASP A C 1
ATOM 823 O O . ASP A 1 104 ? 18.660 -0.863 -26.110 1.00 96.62 104 ASP A O 1
ATOM 827 N N . GLU A 1 105 ? 18.766 -1.750 -28.161 1.00 96.81 105 GLU A N 1
ATOM 828 C CA . GLU A 1 105 ? 17.364 -2.192 -28.208 1.00 96.81 105 GLU A CA 1
ATOM 829 C C . GLU A 1 105 ? 17.044 -3.222 -27.114 1.00 96.81 105 GLU A C 1
ATOM 831 O O . GLU A 1 105 ? 15.991 -3.151 -26.480 1.00 96.81 105 GLU A O 1
ATOM 836 N N . LYS A 1 106 ? 17.955 -4.168 -26.848 1.00 96.88 106 LYS A N 1
ATOM 837 C CA . LYS A 1 106 ? 17.779 -5.166 -25.779 1.00 96.88 106 LYS A CA 1
ATOM 838 C C . LYS A 1 106 ? 17.868 -4.544 -24.390 1.00 96.88 106 LYS A C 1
ATOM 840 O O . LYS A 1 106 ? 17.080 -4.902 -23.515 1.00 96.88 106 LYS A O 1
ATOM 845 N N . GLU A 1 107 ? 18.816 -3.636 -24.179 1.00 96.62 107 GLU A N 1
ATOM 846 C CA . GLU A 1 107 ? 18.946 -2.905 -22.916 1.00 96.62 107 GLU A CA 1
ATOM 847 C C . GLU A 1 107 ? 17.733 -2.003 -22.672 1.00 96.62 107 GLU A C 1
ATOM 849 O O . GLU A 1 107 ? 17.214 -1.971 -21.555 1.00 96.62 107 GLU A O 1
ATOM 854 N N . LEU A 1 108 ? 17.223 -1.339 -23.715 1.00 96.31 108 LEU A N 1
ATOM 855 C CA . LEU A 1 108 ? 16.016 -0.523 -23.632 1.00 96.31 108 LEU A CA 1
ATOM 856 C C . LEU A 1 108 ? 14.791 -1.372 -23.278 1.00 96.31 108 LEU A C 1
ATOM 858 O O . LEU A 1 108 ? 14.102 -1.042 -22.319 1.00 96.31 108 LEU A O 1
ATOM 862 N N . ALA A 1 109 ? 14.571 -2.500 -23.960 1.00 97.00 109 ALA A N 1
ATOM 863 C CA . ALA A 1 109 ? 13.462 -3.406 -23.649 1.00 97.00 109 ALA A CA 1
ATOM 864 C C . ALA A 1 109 ? 13.544 -3.946 -22.204 1.00 97.00 109 ALA A C 1
ATOM 866 O O . ALA A 1 109 ? 12.560 -3.956 -21.469 1.00 97.00 109 ALA A O 1
ATOM 867 N N . SER A 1 110 ? 14.746 -4.316 -21.749 1.00 97.62 110 SER A N 1
ATOM 868 C CA . SER A 1 110 ? 15.001 -4.732 -20.360 1.00 97.62 110 SER A CA 1
ATOM 869 C C . SER A 1 110 ? 14.722 -3.611 -19.349 1.00 97.62 110 SER A C 1
ATOM 871 O O . SER A 1 110 ? 14.221 -3.860 -18.247 1.00 97.62 110 SER A O 1
ATOM 873 N N . ALA A 1 111 ? 15.045 -2.363 -19.695 1.00 96.69 111 ALA A N 1
ATOM 874 C CA . ALA A 1 111 ? 14.737 -1.204 -18.869 1.00 96.69 111 ALA A CA 1
ATOM 875 C C . ALA A 1 111 ? 13.226 -0.923 -18.822 1.00 96.69 111 ALA A C 1
ATOM 877 O O . ALA A 1 111 ? 12.703 -0.667 -17.737 1.00 96.69 111 ALA A O 1
ATOM 878 N N . GLU A 1 112 ? 12.524 -1.025 -19.951 1.00 97.81 112 GLU A N 1
ATOM 879 C CA . GLU A 1 112 ? 11.066 -0.8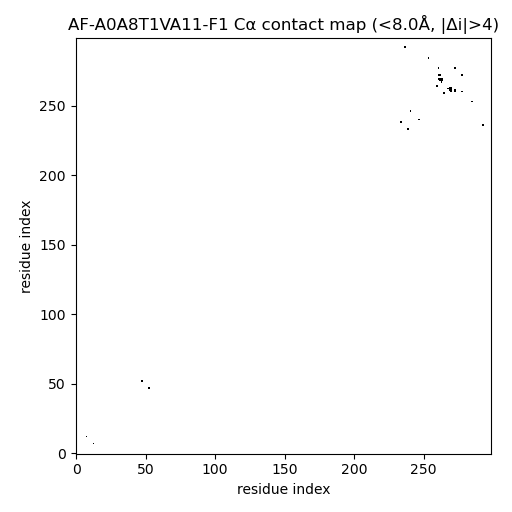80 -20.041 1.00 97.81 112 GLU A CA 1
ATOM 880 C C . GLU A 1 112 ? 10.345 -1.921 -19.175 1.00 97.81 112 GLU A C 1
ATOM 882 O O . GLU A 1 112 ? 9.498 -1.553 -18.357 1.00 97.81 112 GLU A O 1
ATOM 887 N N . ASP A 1 113 ? 10.756 -3.191 -19.242 1.00 97.94 113 ASP A N 1
ATOM 888 C CA . ASP A 1 113 ? 10.217 -4.260 -18.393 1.00 97.94 113 ASP A CA 1
ATOM 889 C C . ASP A 1 113 ? 10.410 -3.956 -16.898 1.00 97.94 113 ASP A C 1
ATOM 891 O O . ASP A 1 113 ? 9.485 -4.094 -16.090 1.00 97.94 113 ASP A O 1
ATOM 895 N N . LYS A 1 114 ? 11.603 -3.486 -16.503 1.00 98.00 114 LYS A N 1
ATOM 896 C CA . LYS A 1 114 ? 11.881 -3.097 -15.108 1.00 98.00 114 LYS A CA 1
ATOM 897 C C . LYS A 1 114 ? 11.012 -1.924 -14.665 1.00 98.00 114 LYS A C 1
ATOM 899 O O . LYS A 1 114 ? 10.492 -1.948 -13.548 1.00 98.00 114 LYS A O 1
ATOM 904 N N . VAL A 1 115 ? 10.841 -0.912 -15.514 1.00 98.25 115 VAL A N 1
ATOM 905 C CA . VAL A 1 115 ? 9.973 0.239 -15.227 1.00 98.25 115 VAL A CA 1
ATOM 906 C C . VAL A 1 115 ? 8.523 -0.213 -15.064 1.00 98.25 115 VAL A C 1
ATOM 908 O O . VAL A 1 115 ? 7.864 0.205 -14.111 1.00 98.25 115 VAL A O 1
ATOM 911 N N . GLN A 1 116 ? 8.045 -1.127 -15.909 1.00 98.06 116 GLN A N 1
ATOM 912 C CA . GLN A 1 116 ? 6.693 -1.670 -15.807 1.00 98.06 116 GLN A CA 1
ATOM 913 C C . GLN A 1 116 ? 6.477 -2.447 -14.500 1.00 98.06 116 GLN A C 1
ATOM 915 O O . GLN A 1 116 ? 5.453 -2.274 -13.833 1.00 98.06 116 GLN A O 1
ATOM 920 N N . VAL A 1 117 ? 7.447 -3.270 -14.087 1.00 98.19 117 VAL A N 1
ATOM 921 C CA . VAL A 1 117 ? 7.396 -3.982 -12.798 1.00 98.19 117 VAL A CA 1
ATOM 922 C C . VAL A 1 117 ? 7.355 -2.997 -11.628 1.00 98.19 117 VAL A C 1
ATOM 924 O O . VAL A 1 117 ? 6.560 -3.174 -10.703 1.00 98.19 117 VAL A O 1
ATOM 927 N N . LEU A 1 118 ? 8.168 -1.938 -11.665 1.00 97.69 118 LEU A N 1
ATOM 928 C CA . LEU A 1 118 ? 8.164 -0.902 -10.630 1.00 97.69 118 LEU A CA 1
ATOM 929 C C . LEU A 1 118 ? 6.826 -0.153 -10.573 1.00 97.69 118 LEU A C 1
ATOM 931 O O . LEU A 1 118 ? 6.298 0.040 -9.479 1.00 97.69 118 LEU A O 1
ATOM 935 N N . ALA A 1 119 ? 6.245 0.195 -11.722 1.00 98.25 119 ALA A N 1
ATOM 936 C CA . ALA A 1 119 ? 4.938 0.846 -11.796 1.00 98.25 119 ALA A CA 1
ATOM 937 C C . ALA A 1 119 ? 3.821 -0.039 -11.213 1.00 98.25 119 ALA A C 1
ATOM 939 O O . ALA A 1 119 ? 3.000 0.429 -10.421 1.00 98.25 119 ALA A O 1
ATOM 940 N N . ASN A 1 120 ? 3.828 -1.336 -11.536 1.00 98.25 120 ASN A N 1
ATOM 941 C CA . ASN A 1 120 ? 2.876 -2.303 -10.984 1.00 98.25 120 ASN A CA 1
ATOM 942 C C . ASN A 1 120 ? 3.029 -2.443 -9.460 1.00 98.25 120 ASN A C 1
ATOM 944 O O . ASN A 1 120 ? 2.034 -2.461 -8.731 1.00 98.25 120 ASN A O 1
ATOM 948 N N . ASN A 1 121 ? 4.268 -2.500 -8.964 1.00 97.69 121 ASN A N 1
ATOM 949 C CA . ASN A 1 121 ? 4.545 -2.554 -7.529 1.00 97.69 121 ASN A CA 1
ATOM 950 C C . ASN A 1 121 ? 4.082 -1.279 -6.813 1.00 97.69 121 ASN A C 1
ATOM 952 O O . ASN A 1 121 ? 3.480 -1.364 -5.744 1.00 97.69 121 ASN A O 1
ATOM 956 N N . GLU A 1 122 ? 4.301 -0.101 -7.398 1.00 98.31 122 GLU A N 1
ATOM 957 C CA . GLU A 1 122 ? 3.824 1.162 -6.831 1.00 98.31 122 GLU A CA 1
ATOM 958 C C . GLU A 1 122 ? 2.289 1.208 -6.761 1.00 98.31 122 GLU A C 1
ATOM 960 O O . GLU A 1 122 ? 1.727 1.610 -5.738 1.00 98.31 122 GLU A O 1
ATOM 965 N N . ALA A 1 123 ? 1.599 0.754 -7.813 1.00 98.12 123 ALA A N 1
ATOM 966 C CA . ALA A 1 123 ? 0.142 0.658 -7.828 1.00 98.12 123 ALA A CA 1
ATOM 967 C C . ALA A 1 123 ? -0.377 -0.285 -6.729 1.00 98.12 123 ALA A C 1
ATOM 969 O O . ALA A 1 123 ? -1.286 0.085 -5.982 1.00 98.12 123 ALA A O 1
ATOM 970 N N . LYS A 1 124 ? 0.255 -1.454 -6.564 1.00 98.31 124 LYS A N 1
ATOM 971 C CA . LYS A 1 124 ? -0.076 -2.410 -5.499 1.00 98.31 124 LYS A CA 1
ATOM 972 C C . LYS A 1 124 ? 0.124 -1.807 -4.105 1.00 98.31 124 LYS A C 1
ATOM 974 O O . LYS A 1 124 ? -0.769 -1.892 -3.269 1.00 98.31 124 LYS A O 1
ATOM 979 N N . MET A 1 125 ? 1.243 -1.123 -3.870 1.00 97.62 125 MET A N 1
ATOM 980 C CA . MET A 1 125 ? 1.510 -0.451 -2.591 1.00 97.62 125 MET A CA 1
ATOM 981 C C . MET A 1 125 ? 0.492 0.660 -2.293 1.00 97.62 125 MET A C 1
ATOM 983 O O . MET A 1 125 ? 0.081 0.837 -1.145 1.00 97.62 125 MET A O 1
ATOM 987 N N . LYS A 1 126 ? 0.057 1.416 -3.312 1.00 98.38 126 LYS A N 1
ATOM 988 C CA . LYS A 1 126 ? -1.007 2.425 -3.161 1.00 98.38 126 LYS A CA 1
ATOM 989 C C . LYS A 1 126 ? -2.343 1.783 -2.791 1.00 98.38 126 LYS A C 1
ATOM 991 O O . LYS A 1 126 ? -3.021 2.296 -1.900 1.00 98.38 126 LYS A O 1
ATOM 996 N N . GLN A 1 127 ? -2.688 0.663 -3.424 1.00 98.19 127 GLN A N 1
ATOM 997 C CA . GLN A 1 127 ? -3.885 -0.101 -3.090 1.00 98.19 127 GLN A CA 1
ATOM 998 C C . GLN A 1 127 ? -3.831 -0.602 -1.639 1.00 98.19 127 GLN A C 1
ATOM 1000 O O . GLN A 1 127 ? -4.718 -0.270 -0.854 1.00 98.19 127 GLN A O 1
ATOM 1005 N N . GLU A 1 128 ? -2.764 -1.302 -1.246 1.00 98.25 128 GLU A N 1
ATOM 1006 C CA . GLU A 1 128 ? -2.597 -1.823 0.119 1.00 98.25 128 GLU A CA 1
ATOM 1007 C C . GLU A 1 128 ? -2.655 -0.705 1.171 1.00 98.25 128 GLU A C 1
ATOM 1009 O O . GLU A 1 128 ? -3.297 -0.848 2.213 1.00 98.25 128 GLU A O 1
ATOM 1014 N N . LYS A 1 129 ? -2.052 0.455 0.882 1.00 98.38 129 LYS A N 1
ATOM 1015 C CA . LYS A 1 129 ? -2.138 1.632 1.754 1.00 98.38 129 LYS A CA 1
ATOM 1016 C C . LYS A 1 129 ? -3.580 2.111 1.932 1.00 98.38 129 LYS A C 1
ATOM 1018 O O . LYS A 1 129 ? -3.962 2.437 3.055 1.00 98.38 129 LYS A O 1
ATOM 1023 N N . SER A 1 130 ? -4.370 2.160 0.860 1.00 98.12 130 SER A N 1
ATOM 1024 C CA . SER A 1 130 ? -5.776 2.578 0.935 1.00 98.12 130 SER A CA 1
ATOM 1025 C C . SER A 1 130 ? -6.633 1.589 1.734 1.00 98.12 130 SER A C 1
ATOM 1027 O O . SER A 1 130 ? -7.406 2.006 2.594 1.00 98.12 130 SER A O 1
ATOM 1029 N N . GLU A 1 131 ? -6.418 0.284 1.550 1.00 98.38 131 GLU A N 1
ATOM 1030 C CA . GLU A 1 131 ? -7.112 -0.766 2.302 1.00 98.38 131 GLU A CA 1
ATOM 1031 C C . GLU A 1 131 ? -6.775 -0.709 3.798 1.00 98.38 131 GLU A C 1
ATOM 1033 O O . GLU A 1 131 ? -7.659 -0.826 4.649 1.00 98.38 131 GLU A O 1
ATOM 1038 N N . LEU A 1 132 ? -5.503 -0.481 4.142 1.00 98.31 132 LEU A N 1
ATOM 1039 C CA . LEU A 1 132 ? -5.076 -0.313 5.532 1.00 98.31 132 LEU A CA 1
ATOM 1040 C C . LEU A 1 132 ? -5.665 0.946 6.173 1.00 98.31 132 LEU A C 1
ATOM 1042 O O . LEU A 1 132 ? -6.061 0.906 7.338 1.00 98.31 132 LEU A O 1
ATOM 1046 N N . GLN A 1 133 ? -5.745 2.052 5.430 1.00 98.19 133 GLN A N 1
ATOM 1047 C CA . GLN A 1 133 ? -6.376 3.281 5.914 1.00 98.19 133 GLN A CA 1
ATOM 1048 C C . GLN A 1 133 ? -7.870 3.084 6.188 1.00 98.19 133 GLN A C 1
ATOM 1050 O O . GLN A 1 133 ? -8.362 3.563 7.211 1.00 98.19 133 GLN A O 1
ATOM 1055 N N . GLU A 1 134 ? -8.575 2.344 5.331 1.00 98.50 134 GLU A N 1
ATOM 1056 C CA . GLU A 1 134 ? -9.992 2.042 5.544 1.00 98.50 134 GLU A CA 1
ATOM 1057 C C . GLU A 1 134 ? -10.197 1.127 6.756 1.00 98.50 134 GLU A C 1
ATOM 1059 O O . GLU A 1 134 ? -10.983 1.447 7.646 1.00 98.50 134 GLU A O 1
ATOM 1064 N N . ARG A 1 135 ? -9.402 0.054 6.881 1.00 98.25 135 ARG A N 1
ATOM 1065 C CA . ARG A 1 135 ? -9.432 -0.819 8.069 1.00 98.25 135 ARG A CA 1
ATOM 1066 C C . ARG A 1 135 ? -9.143 -0.051 9.355 1.00 98.25 135 ARG A C 1
ATOM 1068 O O . ARG A 1 135 ? -9.773 -0.309 10.379 1.00 98.25 135 ARG A O 1
ATOM 1075 N N . HIS A 1 136 ? -8.200 0.889 9.322 1.00 98.44 136 HIS A N 1
ATOM 1076 C CA . HIS A 1 136 ? -7.908 1.737 10.474 1.00 98.44 136 HIS A CA 1
ATOM 1077 C C . HIS A 1 136 ? -9.118 2.602 10.853 1.00 98.44 136 HIS A C 1
ATOM 1079 O O . HIS A 1 136 ? -9.471 2.660 12.031 1.00 98.44 136 HIS A O 1
ATOM 1085 N N . ARG A 1 137 ? -9.799 3.206 9.868 1.00 98.50 137 ARG A N 1
ATOM 1086 C CA . ARG A 1 137 ? -11.034 3.969 10.099 1.00 98.50 137 ARG A CA 1
ATOM 1087 C C . ARG A 1 137 ? -12.127 3.096 10.718 1.00 98.50 137 ARG A C 1
ATOM 1089 O O . ARG A 1 137 ? -12.693 3.476 11.738 1.00 98.50 137 ARG A O 1
ATOM 1096 N N . GLU A 1 138 ? -12.358 1.900 10.179 1.00 98.50 138 GLU A N 1
ATOM 1097 C CA . GLU A 1 138 ? -13.345 0.962 10.726 1.00 98.50 138 GLU A CA 1
ATOM 1098 C C . GLU A 1 138 ? -13.053 0.562 12.180 1.00 98.50 138 GLU A C 1
ATOM 1100 O O . GLU A 1 138 ? -13.973 0.428 12.990 1.00 98.50 138 GLU A O 1
ATOM 1105 N N . ILE A 1 139 ? -11.779 0.334 12.520 1.00 98.38 139 ILE A N 1
ATOM 1106 C CA . ILE A 1 139 ? -11.371 -0.003 13.889 1.00 98.38 139 ILE A CA 1
ATOM 1107 C C . ILE A 1 139 ? -11.630 1.181 14.823 1.00 98.38 139 ILE A C 1
ATOM 1109 O O . ILE A 1 139 ? -12.205 0.982 15.893 1.00 98.38 139 ILE A O 1
ATOM 1113 N N . CYS A 1 140 ? -11.270 2.400 14.417 1.00 98.31 140 CYS A N 1
ATOM 1114 C CA . CYS A 1 140 ? -11.546 3.611 15.189 1.00 98.31 140 CYS A CA 1
ATOM 1115 C C . CYS A 1 140 ? -13.051 3.794 15.441 1.00 98.31 140 CYS A C 1
ATOM 1117 O O . CYS A 1 140 ? -13.452 4.038 16.578 1.00 98.31 140 CYS A O 1
ATOM 1119 N N . ASP A 1 141 ? -13.895 3.579 14.430 1.00 98.31 141 ASP A N 1
ATOM 1120 C CA . ASP A 1 141 ? -15.351 3.658 14.580 1.00 98.31 141 ASP A CA 1
ATOM 1121 C C . ASP A 1 141 ? -15.896 2.585 15.537 1.00 98.31 141 ASP A C 1
ATOM 1123 O O . ASP A 1 141 ? -16.785 2.858 16.349 1.00 98.31 141 ASP A O 1
ATOM 1127 N N . LYS A 1 142 ? -15.370 1.353 15.471 1.00 98.44 142 LYS A N 1
ATOM 1128 C CA . LYS A 1 142 ? -15.747 0.265 16.391 1.00 98.44 142 LYS A CA 1
ATOM 1129 C C . LYS A 1 142 ? -15.349 0.577 17.833 1.00 98.44 142 LYS A C 1
ATOM 1131 O O . LYS A 1 142 ? -16.140 0.313 18.738 1.00 98.44 142 LYS A O 1
ATOM 1136 N N . LEU A 1 143 ? -14.161 1.144 18.046 1.00 98.25 143 LEU A N 1
ATOM 1137 C CA . LEU A 1 143 ? -13.702 1.569 19.370 1.00 98.25 143 LEU A CA 1
ATOM 1138 C C . LEU A 1 143 ? -14.594 2.680 19.929 1.00 98.25 143 LEU A C 1
ATOM 1140 O O . LEU A 1 143 ? -15.112 2.531 21.028 1.00 98.25 143 LEU A O 1
ATOM 1144 N N . GLN A 1 144 ? -14.908 3.705 19.134 1.00 98.25 144 GLN A N 1
ATOM 1145 C CA . GLN A 1 144 ? -15.812 4.775 19.569 1.00 98.25 144 GLN A CA 1
ATOM 1146 C C . GLN A 1 144 ? -17.210 4.266 19.948 1.00 98.25 144 GLN A C 1
ATOM 1148 O O . GLN A 1 144 ? -17.825 4.778 20.882 1.00 98.25 144 GLN A O 1
ATOM 1153 N N . ARG A 1 145 ? -17.745 3.265 19.234 1.00 97.81 145 ARG A N 1
ATOM 1154 C CA . ARG A 1 145 ? -19.024 2.638 19.615 1.00 97.81 145 ARG A CA 1
ATOM 1155 C C . ARG A 1 145 ? -18.910 1.913 20.953 1.00 97.81 145 ARG A C 1
ATOM 1157 O O . ARG A 1 145 ? -19.788 2.080 21.794 1.00 97.81 145 ARG A O 1
ATOM 1164 N N . ARG A 1 146 ? -17.828 1.157 21.163 1.00 96.69 146 ARG A N 1
ATOM 1165 C CA . ARG A 1 146 ? -17.551 0.470 22.432 1.00 96.69 146 ARG A CA 1
ATOM 1166 C C . ARG A 1 146 ? -17.406 1.441 23.598 1.00 96.69 146 ARG A C 1
ATOM 1168 O O . ARG A 1 146 ? -17.972 1.170 24.649 1.00 96.69 146 ARG A O 1
ATOM 1175 N N . ASP A 1 147 ? -16.728 2.566 23.402 1.00 97.56 147 ASP A N 1
ATOM 1176 C CA . ASP A 1 147 ? -16.583 3.591 24.439 1.00 97.56 147 ASP A CA 1
ATOM 1177 C C . ASP A 1 147 ? -17.953 4.149 24.847 1.00 97.56 147 ASP A C 1
ATOM 1179 O O . ASP A 1 147 ? -18.292 4.153 26.026 1.00 97.56 147 ASP A O 1
ATOM 1183 N N . ARG A 1 148 ? -18.819 4.475 23.876 1.00 97.19 148 ARG A N 1
ATOM 1184 C CA . ARG A 1 148 ? -20.196 4.923 24.163 1.00 97.19 148 ARG A CA 1
ATOM 1185 C C . ARG A 1 148 ? -21.036 3.858 24.874 1.00 97.19 148 ARG A C 1
ATOM 1187 O O . ARG A 1 148 ? -21.848 4.188 25.736 1.00 97.19 148 ARG A O 1
ATOM 1194 N N . GLU A 1 149 ? -20.878 2.584 24.513 1.00 97.38 149 GLU A N 1
ATOM 1195 C CA . GLU A 1 149 ? -21.547 1.478 25.209 1.00 97.38 149 GLU A CA 1
ATOM 1196 C C . GLU A 1 149 ? -21.066 1.345 26.660 1.00 97.38 149 GLU A C 1
ATOM 1198 O O . GLU A 1 149 ? -21.880 1.108 27.557 1.00 97.38 149 GLU A O 1
ATOM 1203 N N . LEU A 1 150 ? -19.761 1.502 26.901 1.00 96.44 150 LEU A N 1
ATOM 1204 C CA . LEU A 1 150 ? -19.176 1.476 28.240 1.00 96.44 150 LEU A CA 1
ATOM 1205 C C . LEU A 1 150 ? -19.648 2.663 29.081 1.00 96.44 150 LEU A C 1
ATOM 1207 O O . LEU A 1 150 ? -20.060 2.443 30.219 1.00 96.44 150 LEU A O 1
ATOM 1211 N N . ASP A 1 151 ? -19.693 3.869 28.516 1.00 96.69 151 ASP A N 1
ATOM 1212 C CA . ASP A 1 151 ? -20.248 5.054 29.179 1.00 96.69 151 ASP A CA 1
ATOM 1213 C C . ASP A 1 151 ? -21.720 4.839 29.564 1.00 96.69 151 ASP A C 1
ATOM 1215 O O . ASP A 1 151 ? -22.137 5.120 30.691 1.00 96.69 151 ASP A O 1
ATOM 1219 N N . GLY A 1 152 ? -22.511 4.254 28.656 1.00 95.69 152 GLY A N 1
ATOM 1220 C CA . GLY A 1 152 ? -23.903 3.895 28.925 1.00 95.69 152 GLY A CA 1
ATOM 1221 C C . GLY A 1 152 ? -24.049 2.882 30.067 1.00 95.69 152 GLY A C 1
ATOM 1222 O O . GLY A 1 152 ? -24.918 3.036 30.928 1.00 95.69 152 GLY A O 1
ATOM 1223 N N . ARG A 1 153 ? -23.182 1.863 30.120 1.00 94.19 153 ARG A N 1
ATOM 1224 C CA . ARG A 1 153 ? -23.162 0.874 31.214 1.00 94.19 153 ARG A CA 1
ATOM 1225 C C . ARG A 1 153 ? -22.697 1.477 32.535 1.00 94.19 153 ARG A C 1
ATOM 1227 O O . ARG A 1 153 ? -23.269 1.147 33.571 1.00 94.19 153 ARG A O 1
ATOM 1234 N N . ALA A 1 154 ? -21.701 2.359 32.512 1.00 93.69 154 ALA A N 1
ATOM 1235 C CA . ALA A 1 154 ? -21.232 3.064 33.699 1.00 93.69 154 ALA A CA 1
ATOM 1236 C C . ALA A 1 154 ? -22.370 3.885 34.323 1.00 93.69 154 ALA A C 1
ATOM 1238 O O . ALA A 1 154 ? -22.618 3.774 35.522 1.00 93.69 154 ALA A O 1
ATOM 1239 N N . LEU A 1 155 ? -23.146 4.600 33.500 1.00 95.06 155 LEU A N 1
ATOM 1240 C CA . LEU A 1 155 ? -24.321 5.338 33.964 1.00 95.06 155 LEU A CA 1
ATOM 1241 C C . LEU A 1 155 ? -25.377 4.417 34.600 1.00 95.06 155 LEU A C 1
ATOM 1243 O O . LEU A 1 155 ? -25.925 4.741 35.655 1.00 95.06 155 LEU A O 1
ATOM 1247 N N . GLN A 1 156 ? -25.656 3.261 33.988 1.00 92.88 156 GLN A N 1
ATOM 1248 C CA . GLN A 1 156 ? -26.590 2.274 34.547 1.00 92.88 156 GLN A CA 1
ATOM 1249 C C . GLN A 1 156 ? -26.114 1.725 35.898 1.00 92.88 156 GLN A C 1
ATOM 1251 O O . GLN A 1 156 ? -26.928 1.563 36.809 1.00 92.88 156 GLN A O 1
ATOM 1256 N N . LEU A 1 157 ? -24.811 1.464 36.046 1.00 92.56 157 LEU A N 1
ATOM 1257 C CA . LEU A 1 157 ? -24.223 1.020 37.310 1.00 92.56 157 LEU A CA 1
ATOM 1258 C C . LEU A 1 157 ? -24.369 2.087 38.394 1.00 92.56 157 LEU A C 1
ATOM 1260 O O . LEU A 1 157 ? -24.861 1.771 39.475 1.00 92.56 157 LEU A O 1
ATOM 1264 N N . THR A 1 158 ? -24.054 3.349 38.095 1.00 93.56 158 THR A N 1
ATOM 1265 C CA . THR A 1 158 ? -24.241 4.457 39.045 1.00 93.56 158 THR A CA 1
ATOM 1266 C C . THR A 1 158 ? -25.700 4.575 39.496 1.00 93.56 158 THR A C 1
ATOM 1268 O O . THR A 1 158 ? -25.981 4.671 40.690 1.00 93.56 158 THR A O 1
ATOM 1271 N N . GLN A 1 159 ? -26.657 4.476 38.568 1.00 89.31 159 GLN A N 1
ATOM 1272 C CA . GLN A 1 159 ? -28.083 4.489 38.914 1.00 89.31 159 GLN A CA 1
ATOM 1273 C C . GLN A 1 159 ? -28.483 3.304 39.805 1.00 89.31 159 GLN A C 1
ATOM 1275 O O . GLN A 1 159 ? -29.284 3.460 40.731 1.00 89.31 159 GLN A O 1
ATOM 1280 N N . ALA A 1 160 ? -27.951 2.109 39.539 1.00 87.06 160 ALA A N 1
ATOM 1281 C CA . ALA A 1 160 ? -28.209 0.929 40.358 1.00 87.06 160 ALA A CA 1
ATOM 1282 C C . ALA A 1 160 ? -27.623 1.077 41.772 1.00 87.06 160 ALA A C 1
ATOM 1284 O O . ALA A 1 160 ? -28.303 0.754 42.749 1.00 87.06 160 ALA A O 1
ATOM 1285 N N . GLU A 1 161 ? -26.408 1.613 41.895 1.00 92.12 161 GLU A N 1
ATOM 1286 C CA . GLU A 1 161 ? -25.776 1.909 43.183 1.00 92.12 161 GLU A CA 1
ATOM 1287 C C . GLU A 1 161 ? -26.609 2.886 44.015 1.00 92.12 161 GLU A C 1
ATOM 1289 O O . GLU A 1 161 ? -26.842 2.647 45.202 1.00 92.12 161 GLU A O 1
ATOM 1294 N N . ASP A 1 162 ? -27.120 3.956 43.407 1.00 91.81 162 ASP A N 1
ATOM 1295 C CA . ASP A 1 162 ? -27.944 4.936 44.116 1.00 91.81 162 ASP A CA 1
ATOM 1296 C C . ASP A 1 162 ? -29.285 4.347 44.575 1.00 91.81 162 ASP A C 1
ATOM 1298 O O . ASP A 1 162 ? -29.728 4.605 45.701 1.00 91.81 162 ASP A O 1
ATOM 1302 N N . ARG A 1 163 ? -29.898 3.467 43.771 1.00 87.62 163 ARG A N 1
ATOM 1303 C CA . ARG A 1 163 ? -31.089 2.704 44.188 1.00 87.62 163 ARG A CA 1
ATOM 1304 C C . ARG A 1 163 ? -30.788 1.773 45.361 1.00 87.62 163 ARG A C 1
ATOM 1306 O O . ARG A 1 163 ? -31.587 1.698 46.293 1.00 87.62 163 ARG A O 1
ATOM 1313 N N . LEU A 1 164 ? -29.646 1.085 45.348 1.00 85.94 164 LEU A N 1
ATOM 1314 C CA . LEU A 1 164 ? -29.230 0.220 46.455 1.00 85.94 164 LEU A CA 1
ATOM 1315 C C . LEU A 1 164 ? -28.975 1.017 47.738 1.00 85.94 164 LEU A C 1
ATOM 1317 O O . LEU A 1 164 ? -29.407 0.587 48.807 1.00 85.94 164 LEU A O 1
ATOM 1321 N N . LYS A 1 165 ? -28.353 2.200 47.650 1.00 89.44 165 LYS A N 1
ATOM 1322 C CA . LYS A 1 165 ? -28.189 3.105 48.803 1.00 89.44 165 LYS A CA 1
ATOM 1323 C C . LYS A 1 165 ? -29.540 3.526 49.382 1.00 89.44 165 LYS A C 1
ATOM 1325 O O . LYS A 1 165 ? -29.696 3.547 50.602 1.00 89.44 165 LYS A O 1
ATOM 1330 N N . LEU A 1 166 ? -30.519 3.839 48.529 1.00 88.38 166 LEU A N 1
ATOM 1331 C CA . LEU A 1 166 ? -31.873 4.182 48.968 1.00 88.38 166 LEU A CA 1
ATOM 1332 C C . LEU A 1 166 ? -32.547 3.007 49.688 1.00 88.38 166 LEU A C 1
ATOM 1334 O O . LEU A 1 166 ? -33.068 3.187 50.788 1.00 88.38 166 LEU A O 1
ATOM 1338 N N . PHE A 1 167 ? -32.486 1.802 49.113 1.00 84.75 167 PHE A N 1
ATOM 1339 C CA . PHE A 1 167 ? -33.021 0.601 49.759 1.00 84.75 167 PHE A CA 1
ATOM 1340 C C . PHE A 1 167 ? -32.326 0.297 51.090 1.00 84.75 167 PHE A C 1
ATOM 1342 O O . PHE A 1 167 ? -32.996 -0.065 52.054 1.00 84.75 167 PHE A O 1
ATOM 1349 N N . GLY A 1 168 ? -31.008 0.499 51.179 1.00 86.44 168 GLY A N 1
ATOM 1350 C CA . GLY A 1 168 ? -30.261 0.356 52.429 1.00 86.44 168 GLY A CA 1
ATOM 1351 C C . GLY A 1 168 ? -30.771 1.287 53.534 1.00 86.44 168 GLY A C 1
ATOM 1352 O O . GLY A 1 168 ? -30.966 0.843 54.663 1.00 86.44 168 GLY A O 1
ATOM 1353 N N . LYS A 1 169 ? -31.066 2.554 53.205 1.00 89.88 169 LYS A N 1
ATOM 1354 C CA . LYS A 1 169 ? -31.664 3.509 54.158 1.00 89.88 169 LYS A CA 1
ATOM 1355 C C . LYS A 1 169 ? -33.052 3.064 54.621 1.00 89.88 169 LYS A C 1
ATOM 1357 O O . LYS A 1 169 ? -33.295 3.004 55.821 1.00 89.88 169 LYS A O 1
ATOM 1362 N N . GLN A 1 170 ? -33.924 2.686 53.685 1.00 83.25 170 GLN A N 1
ATOM 1363 C CA . GLN A 1 170 ? -35.275 2.207 54.004 1.00 83.25 170 GLN A CA 1
ATOM 1364 C C . GLN A 1 170 ? -35.251 0.960 54.898 1.00 83.25 170 GLN A C 1
ATOM 1366 O O . GLN A 1 170 ? -36.046 0.849 55.828 1.00 83.25 170 GLN A O 1
ATOM 1371 N N . LEU A 1 171 ? -34.329 0.024 54.645 1.00 80.19 171 LEU A N 1
ATOM 1372 C CA . LEU A 1 171 ? -34.153 -1.157 55.492 1.00 80.19 171 LEU A CA 1
ATOM 1373 C C . LEU A 1 171 ? -33.701 -0.777 56.903 1.00 80.19 171 LEU A C 1
ATOM 1375 O O . LEU A 1 171 ? -34.276 -1.279 57.862 1.00 80.19 171 LEU A O 1
ATOM 1379 N N . SER A 1 172 ? -32.740 0.141 57.034 1.00 84.38 172 SER A N 1
ATOM 1380 C CA . SER A 1 172 ? -32.286 0.622 58.343 1.00 84.38 172 SER A CA 1
ATOM 1381 C C . SER A 1 172 ? -33.413 1.291 59.142 1.00 84.38 172 SER A C 1
ATOM 1383 O O . SER A 1 172 ? -33.505 1.090 60.353 1.00 84.38 172 SER A O 1
ATOM 1385 N N . GLU A 1 173 ? -34.283 2.066 58.486 1.00 86.88 173 GLU A N 1
ATOM 1386 C CA . GLU A 1 173 ? -35.468 2.665 59.116 1.00 86.88 173 GLU A CA 1
ATOM 1387 C C . GLU A 1 173 ? -36.451 1.586 59.588 1.00 86.88 173 GLU A C 1
ATOM 1389 O O . GLU A 1 173 ? -36.887 1.602 60.740 1.00 86.88 173 GLU A O 1
ATOM 1394 N N . LYS A 1 174 ? -36.748 0.592 58.739 1.00 81.94 174 LYS A N 1
ATOM 1395 C CA . LYS A 1 174 ? -37.636 -0.523 59.103 1.00 81.94 174 LYS A CA 1
ATOM 1396 C C . LYS A 1 174 ? -37.076 -1.410 60.210 1.00 81.94 174 LYS A C 1
ATOM 1398 O O . LYS A 1 174 ? -37.842 -1.853 61.064 1.00 81.94 174 LYS A O 1
ATOM 1403 N N . GLU A 1 175 ? -35.769 -1.646 60.244 1.00 81.00 175 GLU A N 1
ATOM 1404 C CA . GLU A 1 175 ? -35.120 -2.359 61.349 1.00 81.00 175 GLU A CA 1
ATOM 1405 C C . GLU A 1 175 ? -35.253 -1.584 62.671 1.00 81.00 175 GLU A C 1
ATOM 1407 O O . GLU A 1 175 ? -35.554 -2.182 63.706 1.00 81.00 175 GLU A O 1
ATOM 1412 N N . SER A 1 176 ? -35.112 -0.254 62.642 1.00 82.69 176 SER A N 1
ATOM 1413 C CA . SER A 1 176 ? -35.324 0.604 63.816 1.00 82.69 176 SER A CA 1
ATOM 1414 C C . SER A 1 176 ? -36.781 0.593 64.303 1.00 82.69 176 SER A C 1
ATOM 1416 O O . SER A 1 176 ? -37.033 0.437 65.504 1.00 82.69 176 SER A O 1
ATOM 1418 N N . GLU A 1 177 ? -37.748 0.691 63.381 1.00 82.94 177 GLU A N 1
ATOM 1419 C CA . GLU A 1 177 ? -39.182 0.573 63.683 1.00 82.94 177 GLU A CA 1
ATOM 1420 C C . GLU A 1 177 ? -39.501 -0.782 64.333 1.00 82.94 177 GLU A C 1
ATOM 1422 O O . GLU A 1 177 ? -40.144 -0.835 65.385 1.00 82.94 177 GLU A O 1
ATOM 1427 N N . PHE A 1 178 ? -39.014 -1.877 63.740 1.00 79.81 178 PHE A N 1
ATOM 1428 C CA . PHE A 1 178 ? -39.247 -3.230 64.239 1.00 79.81 178 PHE A CA 1
ATOM 1429 C C . PHE A 1 178 ? -38.613 -3.449 65.617 1.00 79.81 178 PHE A C 1
ATOM 1431 O O . PHE A 1 178 ? -39.252 -4.013 66.504 1.00 79.81 178 PHE A O 1
ATOM 1438 N N . SER A 1 179 ? -37.389 -2.956 65.830 1.00 81.81 179 SER A N 1
ATOM 1439 C CA . SER A 1 179 ? -36.709 -3.014 67.130 1.00 81.81 179 SER A CA 1
ATOM 1440 C C . SER A 1 179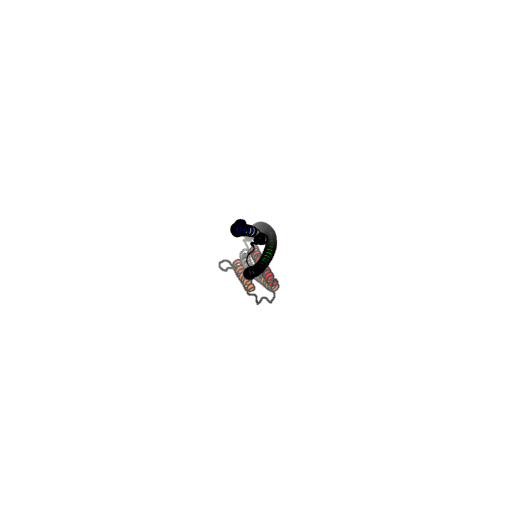 ? -37.506 -2.279 68.214 1.00 81.81 179 SER A C 1
ATOM 1442 O O . SER A 1 179 ? -37.772 -2.830 69.285 1.00 81.81 179 SER A O 1
ATOM 1444 N N . SER A 1 180 ? -37.998 -1.077 67.898 1.00 82.44 180 SER A N 1
ATOM 1445 C CA . SER A 1 180 ? -38.842 -0.285 68.802 1.00 82.44 180 SER A CA 1
ATOM 1446 C C . SER A 1 180 ? -40.165 -0.992 69.117 1.00 82.44 180 SER A C 1
ATOM 1448 O O . SER A 1 180 ? -40.647 -0.964 70.250 1.00 82.44 180 SER A O 1
ATOM 1450 N N . GLN A 1 181 ? -40.768 -1.646 68.122 1.00 80.56 181 GLN A N 1
ATOM 1451 C CA . GLN A 1 181 ? -41.988 -2.428 68.304 1.00 80.56 181 GLN A CA 1
ATOM 1452 C C . GLN A 1 181 ? -41.746 -3.673 69.169 1.00 80.56 181 GLN A C 1
ATOM 1454 O O . GLN A 1 181 ? -42.556 -3.946 70.054 1.00 80.56 181 GLN A O 1
ATOM 1459 N N . SER A 1 182 ? -40.628 -4.380 68.973 1.00 77.31 182 SER A N 1
ATOM 1460 C CA . SER A 1 182 ? -40.232 -5.522 69.807 1.00 77.31 182 SER A CA 1
ATOM 1461 C C . SER A 1 182 ? -40.078 -5.112 71.270 1.00 77.31 182 SER A C 1
ATOM 1463 O O . SER A 1 182 ? -40.702 -5.718 72.134 1.00 77.31 182 SER A O 1
ATOM 1465 N N . GLN A 1 183 ? -39.351 -4.021 71.545 1.00 81.44 183 GLN A N 1
ATOM 1466 C CA . GLN A 1 183 ? -39.180 -3.505 72.909 1.00 81.44 183 GLN A CA 1
ATOM 1467 C C . GLN A 1 183 ? -40.519 -3.178 73.584 1.00 81.44 183 GLN A C 1
ATOM 1469 O O . GLN A 1 183 ? -40.718 -3.477 74.760 1.00 81.44 183 GLN A O 1
ATOM 1474 N N . ARG A 1 184 ? -41.476 -2.594 72.847 1.00 77.94 184 ARG A N 1
ATOM 1475 C CA . ARG A 1 184 ? -42.826 -2.331 73.376 1.00 77.94 184 ARG A CA 1
ATOM 1476 C C . ARG A 1 184 ? -43.562 -3.617 73.741 1.00 77.94 184 ARG A C 1
ATOM 1478 O O . ARG A 1 184 ? -44.208 -3.654 74.785 1.00 77.94 184 ARG A O 1
ATOM 1485 N N . VAL A 1 185 ? -43.481 -4.644 72.895 1.00 75.12 185 VAL A N 1
ATOM 1486 C CA . VAL A 1 185 ? -44.102 -5.949 73.162 1.00 75.12 185 VAL A CA 1
ATOM 1487 C C . VAL A 1 185 ? -43.464 -6.604 74.385 1.00 75.12 185 VAL A C 1
ATOM 1489 O O . VAL A 1 185 ? -44.197 -7.070 75.253 1.00 75.12 185 VAL A O 1
ATOM 1492 N N . ASP A 1 186 ? -42.136 -6.571 74.504 1.00 75.44 186 ASP A N 1
ATOM 1493 C CA . ASP A 1 186 ? -41.416 -7.122 75.658 1.00 75.44 186 ASP A CA 1
ATOM 1494 C C . ASP A 1 186 ? -41.833 -6.426 76.965 1.00 75.44 186 ASP A C 1
ATOM 1496 O O . ASP A 1 186 ? -42.217 -7.092 77.929 1.00 75.44 186 ASP A O 1
ATOM 1500 N N . HIS A 1 187 ? -41.896 -5.089 76.976 1.00 76.12 187 HIS A N 1
ATOM 1501 C CA . HIS A 1 187 ? -42.391 -4.326 78.128 1.00 76.12 187 HIS A CA 1
ATOM 1502 C C . HIS A 1 187 ? -43.852 -4.643 78.484 1.00 76.12 187 HIS A C 1
ATOM 1504 O O . HIS A 1 187 ? -44.195 -4.718 79.666 1.00 76.12 187 HIS A O 1
ATOM 1510 N N . GLN A 1 188 ? -44.725 -4.835 77.490 1.00 76.69 188 GLN A N 1
ATOM 1511 C CA . GLN A 1 188 ? -46.111 -5.250 77.729 1.00 76.69 188 GLN A CA 1
ATOM 1512 C C . GLN A 1 188 ? -46.180 -6.650 78.346 1.00 76.69 188 GLN A C 1
ATOM 1514 O O . GLN A 1 188 ? -46.951 -6.863 79.281 1.00 76.69 188 GLN A O 1
ATOM 1519 N N . LEU A 1 189 ? -45.358 -7.582 77.863 1.00 72.38 189 LEU A N 1
ATOM 1520 C CA . LEU A 1 189 ? -45.260 -8.947 78.377 1.00 72.38 189 LEU A CA 1
ATOM 1521 C C . LEU A 1 189 ? -44.779 -8.969 79.830 1.00 72.38 189 LEU A C 1
ATOM 1523 O O . LEU A 1 189 ? -45.362 -9.670 80.657 1.00 72.38 189 LEU A O 1
ATOM 1527 N N . ASP A 1 190 ? -43.763 -8.178 80.164 1.00 74.12 190 ASP A N 1
ATOM 1528 C CA . ASP A 1 190 ? -43.250 -8.082 81.532 1.00 74.12 190 ASP A CA 1
ATOM 1529 C C . ASP A 1 190 ? -44.258 -7.418 82.480 1.00 74.12 190 ASP A C 1
ATOM 1531 O O . ASP A 1 190 ? -44.478 -7.907 83.591 1.00 74.12 190 ASP A O 1
ATOM 1535 N N . ALA A 1 191 ? -44.969 -6.381 82.024 1.00 69.12 191 ALA A N 1
ATOM 1536 C CA . ALA A 1 191 ? -46.075 -5.787 82.775 1.00 69.12 191 ALA A CA 1
ATOM 1537 C C . ALA A 1 191 ? -47.236 -6.779 82.994 1.00 69.12 191 ALA A C 1
ATOM 1539 O O . ALA A 1 191 ? -47.869 -6.784 84.051 1.00 69.12 191 ALA A O 1
ATOM 1540 N N . GLN A 1 192 ? -47.516 -7.644 82.017 1.00 65.12 192 GLN A N 1
ATOM 1541 C CA . GLN A 1 192 ? -48.565 -8.659 82.112 1.00 65.12 192 GLN A CA 1
ATOM 1542 C C . GLN A 1 192 ? -48.164 -9.817 83.042 1.00 65.12 192 GLN A C 1
ATOM 1544 O O . GLN A 1 192 ? -48.980 -10.262 83.847 1.00 65.12 192 GLN A O 1
ATOM 1549 N N . LYS A 1 193 ? -46.897 -10.254 83.010 1.00 64.31 193 LYS A N 1
ATOM 1550 C CA . LYS A 1 193 ? -46.334 -11.208 83.985 1.00 64.31 193 LYS A CA 1
ATOM 1551 C C . LYS A 1 193 ? -46.377 -10.656 85.409 1.00 64.31 193 LYS A C 1
ATOM 1553 O O . LYS A 1 193 ? -46.756 -11.375 86.326 1.00 64.31 193 LYS A O 1
ATOM 1558 N N . SER A 1 194 ? -46.043 -9.376 85.583 1.00 64.19 194 SER A N 1
ATOM 1559 C CA . SER A 1 194 ? -46.131 -8.664 86.864 1.00 64.19 194 SER A CA 1
ATOM 1560 C C . SER A 1 194 ? -47.562 -8.639 87.420 1.00 64.19 194 SER A C 1
ATOM 1562 O O . SER A 1 194 ? -47.749 -8.880 88.611 1.00 64.19 194 SER A O 1
ATOM 1564 N N . LYS A 1 195 ? -48.576 -8.418 86.570 1.00 57.00 195 LYS A N 1
ATOM 1565 C CA . LYS A 1 195 ? -50.000 -8.452 86.962 1.00 57.00 195 LYS A CA 1
ATOM 1566 C C . LYS A 1 195 ? -50.539 -9.862 87.240 1.00 57.00 195 LYS A C 1
ATOM 1568 O O . LYS A 1 195 ? -51.491 -9.995 87.999 1.00 57.00 195 LYS A O 1
ATOM 1573 N N . ASN A 1 196 ? -49.919 -10.901 86.679 1.00 50.22 196 ASN A N 1
ATOM 1574 C CA . ASN A 1 196 ? -50.326 -12.303 86.827 1.00 50.22 196 ASN A CA 1
ATOM 1575 C C . ASN A 1 196 ? -49.448 -13.091 87.824 1.00 50.22 196 ASN A C 1
ATOM 1577 O O . ASN A 1 196 ? -49.437 -14.324 87.797 1.00 50.22 196 ASN A O 1
ATOM 1581 N N . SER A 1 197 ? -48.727 -12.411 88.726 1.00 45.97 197 SER A N 1
ATOM 1582 C CA . SER A 1 197 ? -47.766 -13.031 89.659 1.00 45.97 197 SER A CA 1
ATOM 1583 C C . SER A 1 197 ? -48.381 -13.970 90.715 1.00 45.97 197 SER A C 1
ATOM 1585 O O . SER A 1 197 ? -47.649 -14.562 91.502 1.00 45.97 197 SER A O 1
ATOM 1587 N N . GLY A 1 198 ? -49.702 -14.188 90.690 1.00 49.19 198 GLY A N 1
ATOM 1588 C CA . GLY A 1 198 ? -50.402 -15.228 91.456 1.00 49.19 198 GLY A CA 1
ATOM 1589 C C . GLY A 1 198 ? -50.689 -16.539 90.702 1.00 49.19 198 GLY A C 1
ATOM 1590 O O . GLY A 1 198 ? -51.388 -17.389 91.246 1.00 49.19 198 GLY A O 1
ATOM 1591 N N . HIS A 1 199 ? -50.219 -16.722 89.458 1.00 54.47 199 HIS A N 1
ATOM 1592 C CA . HIS A 1 199 ? -50.568 -17.901 88.630 1.00 54.47 199 HIS A CA 1
ATOM 1593 C C . HIS A 1 199 ? -49.392 -18.524 87.844 1.00 54.47 199 HIS A C 1
ATOM 1595 O O . HIS A 1 199 ? -49.565 -19.149 86.799 1.00 54.47 199 HIS A O 1
ATOM 1601 N N . SER A 1 200 ? -48.157 -18.346 88.318 1.00 51.97 200 SER A N 1
ATOM 1602 C CA . SER A 1 200 ? -46.958 -18.439 87.470 1.00 51.97 200 SER A CA 1
ATOM 1603 C C . SER A 1 200 ? -46.133 -19.732 87.596 1.00 51.97 200 SER A C 1
ATOM 1605 O O . SER A 1 200 ? -44.903 -19.664 87.641 1.00 51.97 200 SER A O 1
ATOM 1607 N N . GLN A 1 201 ? -46.767 -20.907 87.584 1.00 54.53 201 GLN A N 1
ATOM 1608 C CA . GLN A 1 201 ? -46.032 -22.171 87.396 1.00 54.53 201 GLN A CA 1
ATOM 1609 C C . GLN A 1 201 ? -46.539 -22.950 86.173 1.00 54.53 201 GLN A C 1
ATOM 1611 O O . GLN A 1 201 ? -45.749 -23.225 85.271 1.00 54.53 201 GLN A O 1
ATOM 1616 N N . GLU A 1 202 ? -47.856 -23.123 86.021 1.00 53.34 202 GLU A N 1
ATOM 1617 C CA . GLU A 1 202 ? -48.446 -23.744 84.819 1.00 53.34 202 GLU A CA 1
ATOM 1618 C C . GLU A 1 202 ? -48.231 -22.918 83.540 1.00 53.34 202 GLU A C 1
ATOM 1620 O O . GLU A 1 202 ? -47.933 -23.471 82.483 1.00 53.34 202 GLU A O 1
ATOM 1625 N N . LEU A 1 203 ? -48.297 -21.583 83.610 1.00 53.31 203 LEU A N 1
ATOM 1626 C CA . LEU A 1 203 ? -48.065 -20.727 82.437 1.00 53.31 203 LEU A CA 1
ATOM 1627 C C . LEU A 1 203 ? -46.595 -20.710 81.988 1.00 53.31 203 LEU A C 1
ATOM 1629 O O . LEU A 1 203 ? -46.320 -20.511 80.804 1.00 53.31 203 LEU A O 1
ATOM 1633 N N . VAL A 1 204 ? -45.647 -20.940 82.902 1.00 55.50 204 VAL A N 1
ATOM 1634 C CA . VAL A 1 204 ? -44.213 -21.038 82.577 1.00 55.50 204 VAL A CA 1
ATOM 1635 C C . VAL A 1 204 ? -43.920 -22.369 81.888 1.00 55.50 204 VAL A C 1
ATOM 1637 O O . VAL A 1 204 ? -43.212 -22.386 80.878 1.00 55.50 204 VAL A O 1
ATOM 1640 N N . GLU A 1 205 ? -44.527 -23.460 82.358 1.00 56.09 205 GLU A N 1
ATOM 1641 C CA . GLU A 1 205 ? -44.462 -24.767 81.696 1.00 56.09 205 GLU A CA 1
ATOM 1642 C C . GLU A 1 205 ? -45.151 -24.738 80.326 1.00 56.09 205 GLU A C 1
ATOM 1644 O O . GLU A 1 205 ? -44.584 -25.208 79.338 1.00 56.09 205 GLU A O 1
ATOM 1649 N N . GLN A 1 206 ? -46.310 -24.083 80.206 1.00 50.88 206 GLN A N 1
ATOM 1650 C CA . GLN A 1 206 ? -47.006 -23.920 78.929 1.00 50.88 206 GLN A CA 1
ATOM 1651 C C . GLN A 1 206 ? -46.235 -23.010 77.957 1.00 50.88 206 GLN A C 1
ATOM 1653 O O . GLN A 1 206 ? -46.208 -23.275 76.755 1.00 50.88 206 GLN A O 1
ATOM 1658 N N . ALA A 1 207 ? -45.536 -21.980 78.448 1.00 52.19 207 ALA A N 1
ATOM 1659 C CA . ALA A 1 207 ? -44.649 -21.146 77.638 1.00 52.19 207 ALA A CA 1
ATOM 1660 C C . ALA A 1 207 ? -43.392 -21.905 77.181 1.00 52.19 207 ALA A C 1
ATOM 1662 O O . ALA A 1 207 ? -42.979 -21.756 76.031 1.00 52.19 207 ALA A O 1
ATOM 1663 N N . GLN A 1 208 ? -42.802 -22.755 78.028 1.00 53.41 208 GLN A N 1
ATOM 1664 C CA . GLN A 1 208 ? -41.689 -23.631 77.641 1.00 53.41 208 GLN A CA 1
ATOM 1665 C C . GLN A 1 208 ? -42.128 -24.705 76.635 1.00 53.41 208 GLN A C 1
ATOM 1667 O O . GLN A 1 208 ? -41.416 -24.942 75.654 1.00 53.41 208 GLN A O 1
ATOM 1672 N N . GLN A 1 209 ? -43.321 -25.279 76.807 1.00 57.16 209 GLN A N 1
ATOM 1673 C CA . GLN A 1 209 ? -43.923 -26.229 75.871 1.00 57.16 209 GLN A CA 1
ATOM 1674 C C . GLN A 1 209 ? -44.258 -25.553 74.533 1.00 5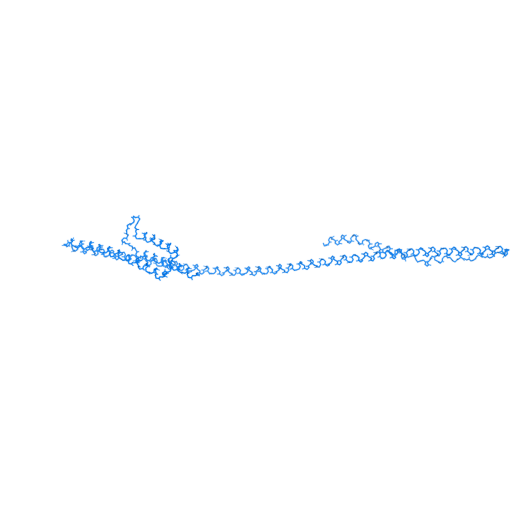7.16 209 GLN A C 1
ATOM 1676 O O . GLN A 1 209 ? -43.928 -26.087 73.476 1.00 57.16 209 GLN A O 1
ATOM 1681 N N . ASN A 1 210 ? -44.796 -24.331 74.546 1.00 53.59 210 ASN A N 1
ATOM 1682 C CA . ASN A 1 210 ? -45.029 -23.538 73.337 1.00 53.59 210 ASN A CA 1
ATOM 1683 C C . ASN A 1 210 ? -43.718 -23.123 72.656 1.00 53.59 210 ASN A C 1
ATOM 1685 O O . ASN A 1 210 ? -43.646 -23.134 71.431 1.00 53.59 210 ASN A O 1
ATOM 1689 N N . LYS A 1 211 ? -42.653 -22.832 73.413 1.00 51.78 211 LYS A N 1
ATOM 1690 C CA . LYS A 1 211 ? -41.309 -22.564 72.872 1.00 51.78 211 LYS A CA 1
ATOM 1691 C C . LYS A 1 211 ? -40.679 -23.821 72.258 1.00 51.78 211 LYS A C 1
ATOM 1693 O O . LYS A 1 211 ? -39.944 -23.718 71.280 1.00 51.78 211 LYS A O 1
ATOM 1698 N N . LYS A 1 212 ? -40.988 -25.013 72.783 1.00 51.97 212 LYS A N 1
ATOM 1699 C CA . LYS A 1 212 ? -40.618 -26.310 72.188 1.00 51.97 212 LYS A CA 1
ATOM 1700 C C . LYS A 1 212 ? -41.404 -26.579 70.898 1.00 51.97 212 LYS A C 1
ATOM 1702 O O . LYS A 1 212 ? -40.798 -26.846 69.869 1.00 51.97 212 LYS A O 1
ATOM 1707 N N . VAL A 1 213 ? -42.721 -26.364 70.907 1.00 51.78 213 VAL A N 1
ATOM 1708 C CA . VAL A 1 213 ? -43.589 -26.478 69.719 1.00 51.78 213 VAL A CA 1
ATOM 1709 C C . VAL A 1 213 ? -43.228 -25.446 68.641 1.00 51.78 213 VAL A C 1
ATOM 1711 O O . VAL A 1 213 ? -43.311 -25.753 67.455 1.00 51.78 213 VAL A O 1
ATOM 1714 N N . LEU A 1 214 ? -42.793 -24.238 69.015 1.00 43.75 214 LEU A N 1
ATOM 1715 C CA . LEU A 1 214 ? -42.288 -23.216 68.091 1.00 43.75 214 LEU A CA 1
ATOM 1716 C C . LEU A 1 214 ? -40.905 -23.566 67.530 1.00 43.75 214 LEU A C 1
ATOM 1718 O O . LEU A 1 214 ? -40.678 -23.312 66.351 1.00 43.75 214 LEU A O 1
ATOM 1722 N N . ARG A 1 215 ? -40.017 -24.196 68.312 1.00 49.97 215 ARG A N 1
ATOM 1723 C CA . ARG A 1 215 ? -38.748 -24.755 67.811 1.00 49.97 215 ARG A CA 1
ATOM 1724 C C . ARG A 1 215 ? -38.971 -25.891 66.819 1.00 49.97 215 ARG A C 1
ATOM 1726 O O . ARG A 1 215 ? -38.398 -25.866 65.731 1.00 49.97 215 ARG A O 1
ATOM 1733 N N . ASP A 1 216 ? -39.881 -26.809 67.129 1.00 46.91 216 ASP A N 1
ATOM 1734 C CA . ASP A 1 216 ? -40.245 -27.913 66.236 1.00 46.91 216 ASP A CA 1
ATOM 1735 C C . ASP A 1 216 ? -40.989 -27.403 64.982 1.00 46.91 216 ASP A C 1
ATOM 1737 O O . ASP A 1 216 ? -40.748 -27.866 63.862 1.00 46.91 216 ASP A O 1
ATOM 1741 N N . ARG A 1 217 ? -41.833 -26.363 65.114 1.00 43.53 217 ARG A N 1
ATOM 1742 C CA . ARG A 1 217 ? -42.463 -25.673 63.970 1.00 43.53 217 ARG A CA 1
ATOM 1743 C C . ARG A 1 217 ? -41.475 -24.856 63.138 1.00 43.53 217 ARG A C 1
ATOM 1745 O O . ARG A 1 217 ? -41.646 -24.846 61.920 1.00 43.53 217 ARG A O 1
ATOM 1752 N N . GLY A 1 218 ? -40.479 -24.220 63.762 1.00 44.56 218 GLY A N 1
ATOM 1753 C CA . GLY A 1 218 ? -39.404 -23.426 63.152 1.00 44.56 218 GLY A CA 1
ATOM 1754 C C . GLY A 1 218 ? -38.437 -24.273 62.325 1.00 44.56 218 GLY A C 1
ATOM 1755 O O . GLY A 1 218 ? -38.107 -23.924 61.189 1.00 44.56 218 GLY A O 1
ATOM 1756 N N . MET A 1 219 ? -38.094 -25.456 62.845 1.00 46.72 219 MET A N 1
ATOM 1757 C CA . MET A 1 219 ? -37.442 -26.523 62.083 1.00 46.72 219 MET A CA 1
ATOM 1758 C C . MET A 1 219 ? -38.312 -26.955 60.893 1.00 46.72 219 MET A C 1
ATOM 1760 O O . MET A 1 219 ? -37.801 -27.097 59.782 1.00 46.72 219 MET A O 1
ATOM 1764 N N . SER A 1 220 ? -39.639 -27.056 61.066 1.00 51.91 220 SER A N 1
ATOM 1765 C CA . SER A 1 220 ? -40.559 -27.359 59.957 1.00 51.91 220 SER A CA 1
ATOM 1766 C C . SER A 1 220 ? -40.630 -26.242 58.905 1.00 51.91 220 SER A C 1
ATOM 1768 O O . SER A 1 220 ? -40.719 -26.550 57.722 1.00 51.91 220 SER A O 1
ATOM 1770 N N . THR A 1 221 ? -40.580 -24.954 59.269 1.00 53.75 221 THR A N 1
ATOM 1771 C CA . THR A 1 221 ? -40.615 -23.845 58.294 1.00 53.75 221 THR A CA 1
ATOM 1772 C C . THR A 1 221 ? -39.308 -23.714 57.531 1.00 53.75 221 THR A C 1
ATOM 1774 O O . THR A 1 221 ? -39.349 -23.456 56.331 1.00 53.75 221 THR A O 1
ATOM 1777 N N . MET A 1 222 ? -38.161 -23.929 58.175 1.00 55.16 222 MET A N 1
ATOM 1778 C CA . MET A 1 222 ? -36.863 -23.929 57.494 1.00 55.16 222 MET A CA 1
ATOM 1779 C C . MET A 1 222 ? -36.694 -25.146 56.589 1.00 55.16 222 MET A C 1
ATOM 1781 O O . MET A 1 222 ? -36.264 -25.000 55.447 1.00 55.16 222 MET A O 1
ATOM 1785 N N . TYR A 1 223 ? -37.142 -26.318 57.038 1.00 56.69 223 TYR A N 1
ATOM 1786 C CA . TYR A 1 223 ? -37.213 -27.508 56.196 1.00 56.69 223 TYR A CA 1
ATOM 1787 C C . TYR A 1 223 ? -38.189 -27.322 55.024 1.00 56.69 223 TYR A C 1
ATOM 1789 O O . TYR A 1 223 ? -37.857 -27.650 53.893 1.00 56.69 223 TYR A O 1
ATOM 1797 N N . LYS A 1 224 ? -39.356 -26.698 55.236 1.00 58.59 224 LYS A N 1
ATOM 1798 C CA . LYS A 1 224 ? -40.307 -26.373 54.156 1.00 58.59 224 LYS A CA 1
ATOM 1799 C C . LYS A 1 224 ? -39.767 -25.328 53.179 1.00 58.59 224 LYS A C 1
ATOM 1801 O O . LYS A 1 224 ? -40.009 -25.453 51.984 1.00 58.59 224 LYS A O 1
ATOM 1806 N N . LYS A 1 225 ? -39.027 -24.317 53.651 1.00 61.00 225 LYS A N 1
ATOM 1807 C CA . LYS A 1 225 ? -38.328 -23.343 52.790 1.00 61.00 225 LYS A CA 1
ATOM 1808 C C . LYS A 1 225 ? -37.234 -24.027 51.966 1.00 61.00 225 LYS A C 1
ATOM 1810 O O . LYS A 1 225 ? -37.131 -23.766 50.772 1.00 61.00 225 LYS A O 1
ATOM 1815 N N . ARG A 1 226 ? -36.484 -24.952 52.576 1.00 60.44 226 ARG A N 1
ATOM 1816 C CA . ARG A 1 226 ? -35.504 -25.817 51.902 1.00 60.44 226 ARG A CA 1
ATOM 1817 C C . ARG A 1 226 ? -36.164 -26.675 50.819 1.00 60.44 226 ARG A C 1
ATOM 1819 O O . ARG A 1 226 ? -35.734 -26.633 49.673 1.00 60.44 226 ARG A O 1
ATOM 1826 N N . GLU A 1 227 ? -37.239 -27.384 51.150 1.00 60.44 227 GLU A N 1
ATOM 1827 C CA . GLU A 1 227 ? -38.018 -28.192 50.201 1.00 60.44 227 GLU A CA 1
ATOM 1828 C C . GLU A 1 227 ? -38.616 -27.342 49.070 1.00 60.44 227 GLU A C 1
ATOM 1830 O O . GLU A 1 227 ? -38.595 -27.745 47.910 1.00 60.44 227 GLU A O 1
ATOM 1835 N N . PHE A 1 228 ? -39.096 -26.131 49.369 1.00 63.34 228 PHE A N 1
ATOM 1836 C CA . PHE A 1 228 ? -39.610 -25.204 48.360 1.00 63.34 228 PHE A CA 1
ATOM 1837 C C . PHE A 1 228 ? -38.527 -24.774 47.360 1.00 63.34 228 PHE A C 1
ATOM 1839 O O . PHE A 1 228 ? -38.773 -24.796 46.153 1.00 63.34 228 PHE A O 1
ATOM 1846 N N . ILE A 1 229 ? -37.326 -24.434 47.842 1.00 62.91 229 ILE A N 1
ATOM 1847 C CA . ILE A 1 229 ? -36.185 -24.073 46.989 1.00 62.91 229 ILE A CA 1
ATOM 1848 C C . ILE A 1 229 ? -35.742 -25.280 46.153 1.00 62.91 229 ILE A C 1
ATOM 1850 O O . ILE A 1 229 ? -35.586 -25.141 44.942 1.00 62.91 229 ILE A O 1
ATOM 1854 N N . MET A 1 230 ? -35.636 -26.476 46.747 1.00 62.09 230 MET A N 1
ATOM 1855 C CA . MET A 1 230 ? -35.294 -27.699 46.006 1.00 62.09 230 MET A CA 1
ATOM 1856 C C . MET A 1 230 ? -36.330 -28.027 44.925 1.00 62.09 230 MET A C 1
ATOM 1858 O O . MET A 1 230 ? -35.965 -28.322 43.789 1.00 62.09 230 MET A O 1
ATOM 1862 N N . LYS A 1 231 ? -37.626 -27.909 45.236 1.00 61.81 231 LYS A N 1
ATOM 1863 C CA . LYS A 1 231 ? -38.708 -28.138 44.271 1.00 61.81 231 LYS A CA 1
ATOM 1864 C C . LYS A 1 231 ? -38.689 -27.109 43.140 1.00 61.81 231 LYS A C 1
ATOM 1866 O O . LYS A 1 231 ? -38.961 -27.464 41.993 1.00 61.81 231 LYS A O 1
ATOM 1871 N N . LYS A 1 232 ? -38.346 -25.849 43.432 1.00 63.53 232 LYS A N 1
ATOM 1872 C CA . LYS A 1 232 ? -38.174 -24.797 42.419 1.00 63.53 232 LYS A CA 1
ATOM 1873 C C . LYS A 1 232 ? -36.952 -25.040 41.539 1.00 63.53 232 LYS A C 1
ATOM 1875 O O . LYS A 1 232 ? -37.106 -24.982 40.328 1.00 63.53 232 LYS A O 1
ATOM 1880 N N . MET A 1 233 ? -35.803 -25.402 42.110 1.00 59.16 233 MET A N 1
ATOM 1881 C CA . MET A 1 233 ? -34.616 -25.801 41.343 1.00 59.16 233 MET A CA 1
ATOM 1882 C C . MET A 1 233 ? -34.935 -26.991 40.424 1.00 59.16 233 MET A C 1
ATOM 1884 O O . MET A 1 233 ? -34.724 -26.912 39.220 1.00 59.16 233 MET A O 1
ATOM 1888 N N . ALA A 1 234 ? -35.561 -28.050 40.943 1.00 59.97 234 ALA A N 1
ATOM 1889 C CA . ALA A 1 234 ? -35.958 -29.200 40.129 1.00 59.97 234 ALA A CA 1
ATOM 1890 C C . ALA A 1 234 ? -36.944 -28.832 38.999 1.00 59.97 234 ALA A C 1
ATOM 1892 O O . ALA A 1 234 ? -36.867 -29.387 37.905 1.00 59.97 234 ALA A O 1
ATOM 1893 N N . SER A 1 235 ? -37.846 -27.873 39.239 1.00 61.94 235 SER A N 1
ATOM 1894 C CA . SER A 1 235 ? -38.820 -27.412 38.236 1.00 61.94 235 SER A CA 1
ATOM 1895 C C . SER A 1 235 ? -38.206 -26.491 37.176 1.00 61.94 235 SER A C 1
ATOM 1897 O O . SER A 1 235 ? -38.629 -26.538 36.026 1.00 61.94 235 SER A O 1
ATOM 1899 N N . SER A 1 236 ? -37.230 -25.652 37.541 1.00 58.47 236 SER A N 1
ATOM 1900 C CA . SER A 1 236 ? -36.568 -24.723 36.611 1.00 58.47 236 SER A CA 1
ATOM 1901 C C . SER A 1 236 ? -35.561 -25.418 35.691 1.00 58.47 236 SER A C 1
ATOM 1903 O O . SER A 1 236 ? -35.358 -24.960 34.568 1.00 58.47 236 SER A O 1
ATOM 1905 N N . PHE A 1 237 ? -34.952 -26.518 36.147 1.00 57.09 237 PHE A N 1
ATOM 1906 C CA . PHE A 1 237 ? -33.871 -27.202 35.428 1.00 57.09 237 PHE A CA 1
ATOM 1907 C C . PHE A 1 237 ? -34.273 -28.533 34.765 1.00 57.09 237 PHE A C 1
ATOM 1909 O O . PHE A 1 237 ? -33.513 -29.037 33.943 1.00 57.09 237 PHE A O 1
ATOM 1916 N N . GLY A 1 238 ? -35.470 -29.071 35.037 1.00 54.75 238 GLY A N 1
ATOM 1917 C CA . GLY A 1 238 ? -35.959 -30.320 34.433 1.00 54.75 238 GLY A CA 1
ATOM 1918 C C . GLY A 1 238 ? -35.201 -31.578 34.897 1.00 54.75 238 GLY A C 1
ATOM 1919 O O . GLY A 1 238 ? -34.128 -31.500 35.492 1.00 54.75 238 GLY A O 1
ATOM 1920 N N . GLN A 1 239 ? -35.762 -32.769 34.642 1.00 51.16 239 GLN A N 1
ATOM 1921 C CA . GLN A 1 239 ? -35.156 -34.055 35.046 1.00 51.16 239 GLN A CA 1
ATOM 1922 C C . GLN A 1 239 ? -33.832 -34.385 34.323 1.00 51.16 239 GLN A C 1
ATOM 1924 O O . GLN A 1 239 ? -33.111 -35.282 34.757 1.00 51.16 239 GLN A O 1
ATOM 1929 N N . ASP A 1 240 ? -33.466 -33.640 33.278 1.00 51.34 240 ASP A N 1
ATOM 1930 C CA . ASP A 1 240 ? -32.320 -33.960 32.416 1.00 51.34 240 ASP A CA 1
ATOM 1931 C C . ASP A 1 240 ? -30.960 -33.459 32.940 1.00 51.34 240 ASP A C 1
ATOM 1933 O O . ASP A 1 240 ? -29.911 -33.724 32.351 1.00 51.34 240 ASP A O 1
ATOM 1937 N N . MET A 1 241 ? -30.925 -32.805 34.103 1.00 48.72 241 MET A N 1
ATOM 1938 C CA . MET A 1 241 ? -29.693 -32.266 34.701 1.00 48.72 241 MET A CA 1
ATOM 1939 C C . MET A 1 241 ? -28.917 -33.235 35.601 1.00 48.72 241 MET A C 1
ATOM 1941 O O . MET A 1 241 ? -28.036 -32.827 36.357 1.00 48.72 241 MET A O 1
ATOM 1945 N N . VAL A 1 242 ? -29.140 -34.544 35.474 1.00 47.53 242 VAL A N 1
ATOM 1946 C CA . VAL A 1 242 ? -28.272 -35.556 36.109 1.00 47.53 242 VAL A CA 1
ATOM 1947 C C . VAL A 1 242 ? -26.828 -35.504 35.553 1.00 47.53 242 VAL A C 1
ATOM 1949 O O . VAL A 1 242 ? -25.918 -36.094 36.135 1.00 47.53 242 VAL A O 1
ATOM 1952 N N . ARG A 1 243 ? -26.575 -34.756 34.463 1.00 48.03 243 ARG A N 1
ATOM 1953 C CA . ARG A 1 243 ? -25.292 -34.749 33.734 1.00 48.03 243 ARG A CA 1
ATOM 1954 C C . ARG A 1 243 ? -24.407 -33.498 33.813 1.00 48.03 243 ARG A C 1
ATOM 1956 O O . ARG A 1 243 ? -23.333 -33.534 33.224 1.00 48.03 243 ARG A O 1
ATOM 1963 N N . LEU A 1 244 ? -24.746 -32.439 34.550 1.00 53.88 244 LEU A N 1
ATOM 1964 C CA . LEU A 1 244 ? -23.888 -31.240 34.598 1.00 53.88 244 LEU A CA 1
ATOM 1965 C C . LEU A 1 244 ? -23.138 -31.126 35.931 1.00 53.88 244 LEU A C 1
ATOM 1967 O O . LEU A 1 244 ? -23.720 -30.841 36.977 1.00 53.88 244 LEU A O 1
ATOM 1971 N N . GLY A 1 245 ? -21.817 -31.338 35.894 1.00 55.03 245 GLY A N 1
ATOM 1972 C CA . GLY A 1 245 ? -20.914 -31.128 37.036 1.00 55.03 245 GLY A CA 1
ATOM 1973 C C . GLY A 1 245 ? -21.003 -29.716 37.632 1.00 55.03 245 GLY A C 1
ATOM 1974 O O . GLY A 1 245 ? -20.785 -29.540 38.828 1.00 55.03 245 GLY A O 1
ATOM 1975 N N . GLU A 1 246 ? -21.429 -28.740 36.833 1.00 54.12 246 GLU A N 1
ATOM 1976 C CA . GLU A 1 246 ? -21.662 -27.351 37.236 1.00 54.12 246 GLU A CA 1
ATOM 1977 C C . GLU A 1 246 ? -22.850 -27.207 38.202 1.00 54.12 246 GLU A C 1
ATOM 1979 O O . GLU A 1 246 ? -22.770 -26.454 39.169 1.00 54.12 246 GLU A O 1
ATOM 1984 N N . PHE A 1 247 ? -23.909 -28.012 38.048 1.00 58.47 247 PHE A N 1
ATOM 1985 C CA . PHE A 1 247 ? -25.048 -27.998 38.974 1.00 58.47 247 PHE A CA 1
ATOM 1986 C C . PHE A 1 247 ? -24.675 -28.556 40.354 1.00 58.47 247 PHE A C 1
ATOM 1988 O O . PHE A 1 247 ? -25.113 -28.039 41.382 1.00 58.47 247 PHE A O 1
ATOM 1995 N N . LYS A 1 248 ? -23.803 -29.574 40.403 1.00 59.78 248 LYS A N 1
ATOM 1996 C CA . LYS A 1 248 ? -23.246 -30.075 41.672 1.00 59.78 248 LYS A CA 1
ATOM 1997 C C . LYS A 1 248 ? -22.385 -29.022 42.369 1.00 59.78 248 LYS A C 1
ATOM 1999 O O . LYS A 1 248 ? -22.394 -28.970 43.596 1.00 59.78 248 LYS A O 1
ATOM 2004 N N . LEU A 1 249 ? -21.673 -28.191 41.605 1.00 62.91 249 LEU A N 1
ATOM 2005 C CA . LEU A 1 249 ? -20.861 -27.101 42.144 1.00 62.91 249 LEU A CA 1
ATOM 2006 C C . LEU A 1 249 ? -21.746 -26.015 42.774 1.00 62.91 249 LEU A C 1
ATOM 2008 O O . LEU A 1 249 ? -21.542 -25.665 43.932 1.00 62.91 249 LEU A O 1
ATOM 2012 N N . VAL A 1 250 ? -22.791 -25.585 42.060 1.00 61.09 250 VAL A N 1
ATOM 2013 C CA . VAL A 1 250 ? -23.766 -24.592 42.546 1.00 61.09 250 VAL A CA 1
ATOM 2014 C C . VAL A 1 25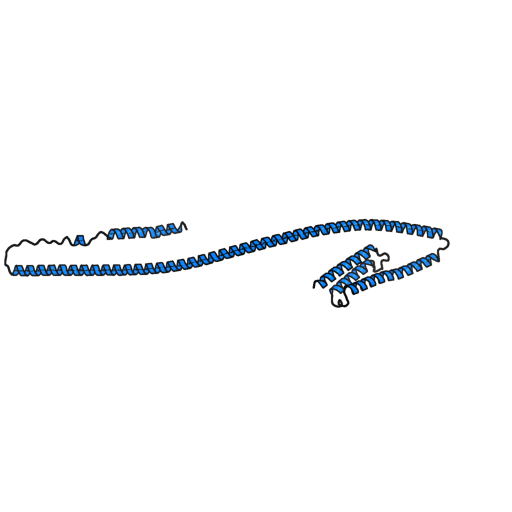0 ? -24.541 -25.112 43.760 1.00 61.09 250 VAL A C 1
ATOM 2016 O O . VAL A 1 250 ? -24.759 -24.376 44.719 1.00 61.09 250 VAL A O 1
ATOM 2019 N N . LEU A 1 251 ? -24.913 -26.398 43.775 1.00 62.56 251 LEU A N 1
ATOM 2020 C CA . LEU A 1 251 ? -25.536 -27.025 44.944 1.00 62.56 251 LEU A CA 1
ATOM 2021 C C . LEU A 1 251 ? -24.591 -27.096 46.146 1.00 62.56 251 LEU A C 1
ATOM 2023 O O . LEU A 1 251 ? -25.033 -26.902 47.276 1.00 62.56 251 LEU A O 1
ATOM 2027 N N . LYS A 1 252 ? -23.305 -27.382 45.933 1.00 65.19 252 LYS A N 1
ATOM 2028 C CA . LYS A 1 252 ? -22.318 -27.405 47.016 1.00 65.19 252 LYS A CA 1
ATOM 2029 C C . LYS A 1 252 ? -22.109 -26.008 47.596 1.00 65.19 252 LYS A C 1
ATOM 2031 O O . LYS A 1 252 ? -22.186 -25.845 48.806 1.00 65.19 252 LYS A O 1
ATOM 2036 N N . GLU A 1 253 ? -21.935 -25.004 46.744 1.00 64.94 253 GLU A N 1
ATOM 2037 C CA . GLU A 1 253 ? -21.766 -23.610 47.162 1.00 64.94 253 GLU A CA 1
ATOM 2038 C C . GLU A 1 253 ? -23.021 -23.074 47.872 1.00 64.94 253 GLU A C 1
ATOM 2040 O O . GLU A 1 253 ? -22.926 -22.356 48.872 1.00 64.94 253 GLU A O 1
ATOM 2045 N N . PHE A 1 254 ? -24.206 -23.509 47.430 1.00 68.06 254 PHE A N 1
ATOM 2046 C CA . PHE A 1 254 ? -25.463 -23.297 48.141 1.00 68.06 254 PHE A CA 1
ATOM 2047 C C . PHE A 1 254 ? -25.430 -23.891 49.553 1.00 68.06 254 PHE A C 1
ATOM 2049 O O . PHE A 1 254 ? -25.773 -23.192 50.505 1.00 68.06 254 PHE A O 1
ATOM 2056 N N . TRP A 1 255 ? -25.018 -25.153 49.707 1.00 68.94 255 TRP A N 1
ATOM 2057 C CA . TRP A 1 255 ? -24.980 -25.821 51.011 1.00 68.94 255 TRP A CA 1
ATOM 2058 C C . TRP A 1 255 ? -23.940 -25.229 51.952 1.00 68.94 255 TRP A C 1
ATOM 2060 O O . TRP A 1 255 ? -24.238 -25.036 53.130 1.00 68.94 255 TRP A O 1
ATOM 2070 N N . ASP A 1 256 ? -22.764 -24.887 51.437 1.00 67.81 256 ASP A N 1
ATOM 2071 C CA . ASP A 1 256 ? -21.706 -24.255 52.221 1.00 67.81 256 ASP A CA 1
ATOM 2072 C C . ASP A 1 256 ? -22.172 -22.872 52.709 1.00 67.81 256 ASP A C 1
ATOM 2074 O O . ASP A 1 256 ? -22.057 -22.553 53.893 1.00 67.81 256 ASP A O 1
ATOM 2078 N N . THR A 1 257 ? -22.833 -22.094 51.845 1.00 65.94 257 THR A N 1
ATOM 2079 C CA . THR A 1 257 ? -23.397 -20.784 52.212 1.00 65.94 257 THR A CA 1
ATOM 2080 C C . THR A 1 257 ? -24.572 -20.913 53.187 1.00 65.94 257 THR A C 1
ATOM 2082 O O . THR A 1 257 ? -24.668 -20.158 54.153 1.00 65.94 257 THR A O 1
ATOM 2085 N N . TRP A 1 258 ? -25.462 -21.884 52.973 1.00 65.06 258 TRP A N 1
ATOM 2086 C CA . TRP A 1 258 ? -26.600 -22.162 53.851 1.00 65.06 258 TRP A CA 1
ATOM 2087 C C . TRP A 1 258 ? -26.151 -22.557 55.256 1.00 65.06 258 TRP A C 1
ATOM 2089 O O . TRP A 1 258 ? -26.670 -22.033 56.241 1.00 65.06 258 TRP A O 1
ATOM 2099 N N . ASN A 1 259 ? -25.166 -23.448 55.357 1.00 64.44 259 ASN A N 1
ATOM 2100 C CA . ASN A 1 259 ? -24.665 -23.922 56.640 1.00 64.44 259 ASN A CA 1
ATOM 2101 C C . ASN A 1 259 ? -24.009 -22.793 57.438 1.00 64.44 259 ASN A C 1
ATOM 2103 O O . ASN A 1 259 ? -24.258 -22.693 58.633 1.00 64.44 259 ASN A O 1
ATOM 2107 N N . VAL A 1 260 ? -23.275 -21.892 56.780 1.00 62.25 260 VAL A N 1
ATOM 2108 C CA . VAL A 1 260 ? -22.697 -20.691 57.414 1.00 62.25 260 VAL A CA 1
ATOM 2109 C C . VAL A 1 260 ? -23.768 -19.705 57.905 1.00 62.25 260 VAL A C 1
ATOM 2111 O O . VAL A 1 260 ? -23.536 -18.943 58.839 1.00 62.25 260 VAL A O 1
ATOM 2114 N N . LEU A 1 261 ? -24.9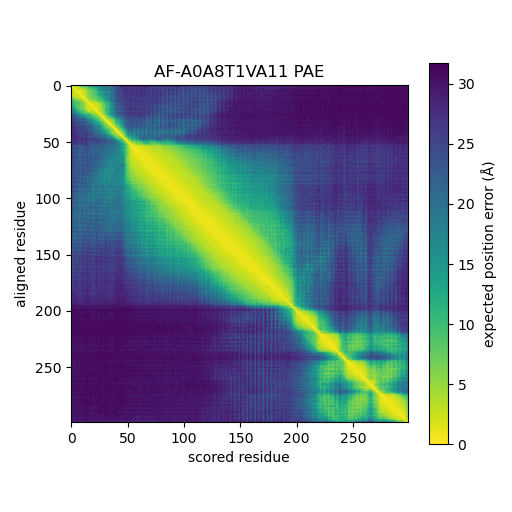47 -19.690 57.282 1.00 60.38 261 LEU A N 1
ATOM 2115 C CA . LEU A 1 261 ? -26.037 -18.778 57.651 1.00 60.38 261 LEU A CA 1
ATOM 2116 C C .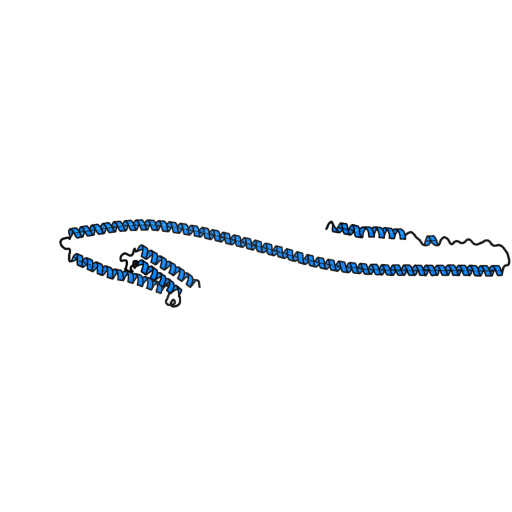 LEU A 1 261 ? -26.946 -19.330 58.744 1.00 60.38 261 LEU A C 1
ATOM 2118 O O . LEU A 1 261 ? -27.525 -18.561 59.511 1.00 60.38 261 LEU A O 1
ATOM 2122 N N . VAL A 1 262 ? -27.123 -20.646 58.758 1.00 55.69 262 VAL A N 1
ATOM 2123 C CA . VAL A 1 262 ? -28.055 -21.337 59.648 1.00 55.69 262 VAL A CA 1
ATOM 2124 C C . VAL A 1 262 ? -27.351 -21.861 60.895 1.00 55.69 262 VAL A C 1
ATOM 2126 O O . VAL A 1 262 ? -28.013 -22.038 61.913 1.00 55.69 262 VAL A O 1
ATOM 2129 N N . HIS A 1 263 ? -26.031 -22.048 60.854 1.00 64.88 263 HIS A N 1
ATOM 2130 C CA . HIS A 1 263 ? -25.229 -22.481 61.991 1.00 64.88 263 HIS A CA 1
ATOM 2131 C C . HIS A 1 263 ? -24.195 -21.420 62.386 1.00 64.88 263 HIS A C 1
ATOM 2133 O O . HIS A 1 263 ? -23.603 -20.764 61.534 1.00 64.88 263 HIS A O 1
ATOM 2139 N N . ASP A 1 264 ? -23.975 -21.244 63.688 1.00 58.97 264 ASP A N 1
ATOM 2140 C CA . ASP A 1 264 ? -22.865 -20.441 64.194 1.00 58.97 264 ASP A CA 1
ATOM 2141 C C . ASP A 1 264 ? -21.513 -21.150 63.979 1.00 58.97 264 ASP A C 1
ATOM 2143 O O . ASP A 1 264 ? -21.441 -22.289 63.508 1.00 58.97 264 ASP A O 1
ATOM 2147 N N . SER A 1 265 ? -20.415 -20.492 64.356 1.00 58.91 265 SER A N 1
ATOM 2148 C CA . SER A 1 265 ? -19.056 -21.045 64.247 1.00 58.91 265 SER A CA 1
ATOM 2149 C C . SER A 1 265 ? -18.8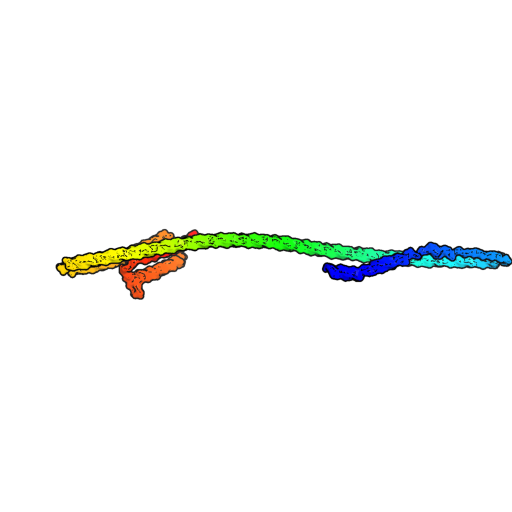30 -22.328 65.062 1.00 58.91 265 SER A C 1
ATOM 2151 O O . SER A 1 265 ? -17.812 -22.991 64.876 1.00 58.91 265 SER A O 1
ATOM 2153 N N . THR A 1 266 ? -19.765 -22.697 65.943 1.00 59.22 266 THR A N 1
ATOM 2154 C CA . THR A 1 266 ? -19.753 -23.942 66.723 1.00 59.22 266 THR A CA 1
ATOM 2155 C C . THR A 1 266 ? -20.668 -25.021 66.133 1.00 59.22 266 THR A C 1
ATOM 2157 O O . THR A 1 266 ? -20.816 -26.095 66.717 1.00 59.22 266 THR A O 1
ATOM 2160 N N . GLY A 1 267 ? -21.283 -24.760 64.974 1.00 54.56 267 GLY A N 1
ATOM 2161 C CA . GLY A 1 267 ? -22.206 -25.671 64.302 1.00 54.56 267 GLY A CA 1
ATOM 2162 C C . GLY A 1 267 ? -23.619 -25.671 64.894 1.00 54.56 267 GLY A C 1
ATOM 2163 O O . GLY A 1 267 ? -24.441 -26.510 64.518 1.00 54.56 267 GLY A O 1
ATOM 2164 N N . ARG A 1 268 ? -23.949 -24.755 65.815 1.00 52.47 268 ARG A N 1
ATOM 2165 C CA . ARG A 1 268 ? -25.278 -24.698 66.443 1.00 52.47 268 ARG A CA 1
ATOM 2166 C C . ARG A 1 268 ? -26.234 -23.844 65.628 1.00 52.47 268 ARG A C 1
ATOM 2168 O O . ARG A 1 268 ? -25.874 -22.779 65.145 1.00 52.47 268 ARG A O 1
ATOM 2175 N N . PHE A 1 269 ? -27.467 -24.323 65.498 1.00 52.69 269 PHE A N 1
ATOM 2176 C CA . PHE A 1 269 ? -28.523 -23.658 64.740 1.00 52.69 269 PHE A CA 1
ATOM 2177 C C . PHE A 1 269 ? -28.843 -22.267 65.318 1.00 52.69 269 PHE A C 1
ATOM 2179 O O . PHE A 1 269 ? -29.177 -22.145 66.499 1.00 52.69 269 PHE A O 1
ATOM 2186 N N . VAL A 1 270 ? -28.778 -21.227 64.486 1.00 60.25 270 VAL A N 1
ATOM 2187 C CA . VAL A 1 270 ? -29.080 -19.841 64.860 1.00 60.25 270 VAL A CA 1
ATOM 2188 C C . VAL A 1 270 ? -30.593 -19.623 64.786 1.00 60.25 270 VAL A C 1
ATOM 2190 O O . VAL A 1 270 ? -31.177 -19.478 63.714 1.00 60.25 270 VAL A O 1
ATOM 2193 N N . GLU A 1 271 ? -31.240 -19.607 65.953 1.00 52.09 271 GLU A N 1
ATOM 2194 C CA . GLU A 1 271 ? -32.704 -19.547 66.119 1.00 52.09 271 GLU A CA 1
ATOM 2195 C C . GLU A 1 271 ? -33.330 -18.245 65.563 1.00 52.09 271 GLU A C 1
ATOM 2197 O O . GLU A 1 271 ? -34.511 -18.210 65.220 1.00 52.09 271 GLU A O 1
ATOM 2202 N N . THR A 1 272 ? -32.530 -17.185 65.400 1.00 52.38 272 THR A N 1
ATOM 2203 C CA . THR A 1 272 ? -32.935 -15.862 64.901 1.00 52.38 272 THR A CA 1
ATOM 2204 C C . THR A 1 272 ? -32.285 -15.540 63.556 1.00 52.38 272 THR A C 1
ATOM 2206 O O . THR A 1 272 ? -31.472 -14.628 63.408 1.00 52.38 272 THR A O 1
ATOM 2209 N N . MET A 1 273 ? -32.659 -16.285 62.519 1.00 58.06 273 MET A N 1
ATOM 2210 C CA . MET A 1 273 ? -32.250 -15.940 61.160 1.00 58.06 273 MET A CA 1
ATOM 2211 C C . MET A 1 273 ? -32.897 -14.608 60.734 1.00 58.06 273 MET A C 1
ATOM 2213 O O . MET A 1 273 ? -34.122 -14.514 60.580 1.00 58.06 273 MET A O 1
ATOM 2217 N N . ASN A 1 274 ? -32.077 -13.575 60.507 1.00 60.72 274 ASN A N 1
ATOM 2218 C CA . ASN A 1 274 ? -32.537 -12.314 59.923 1.00 60.72 274 ASN A CA 1
ATOM 2219 C C . ASN A 1 274 ? -33.146 -12.614 58.538 1.00 60.72 274 ASN A C 1
ATOM 2221 O O . ASN A 1 274 ? -32.459 -13.077 57.623 1.00 60.72 274 ASN A O 1
ATOM 2225 N N . HIS A 1 275 ? -34.450 -12.372 58.390 1.00 57.03 275 HIS A N 1
ATOM 2226 C CA . HIS A 1 275 ? -35.192 -12.671 57.166 1.00 57.03 275 HIS A CA 1
ATOM 2227 C C . HIS A 1 275 ? -34.652 -11.892 55.954 1.00 57.03 275 HIS A C 1
ATOM 2229 O O . HIS A 1 275 ? -34.721 -12.404 54.837 1.00 57.03 275 HIS A O 1
ATOM 2235 N N . ALA A 1 276 ? -34.034 -10.724 56.169 1.00 55.38 276 ALA A N 1
ATOM 2236 C CA . ALA A 1 276 ? -33.355 -9.959 55.127 1.00 55.38 276 ALA A CA 1
ATOM 2237 C C . ALA A 1 276 ? -32.085 -10.66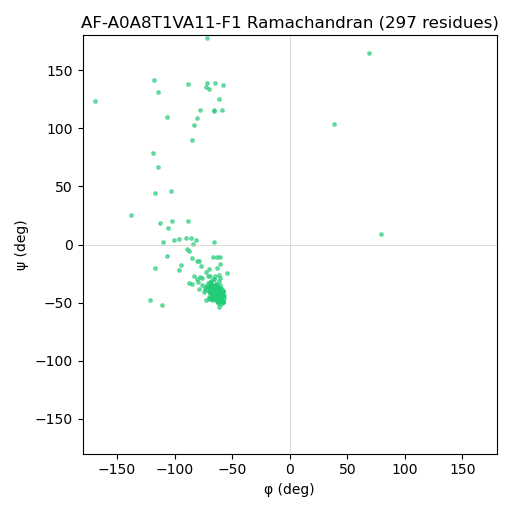6 54.622 1.00 55.38 276 ALA A C 1
ATOM 2239 O O . ALA A 1 276 ? -31.850 -10.719 53.416 1.00 55.38 276 ALA A O 1
ATOM 2240 N N . ARG A 1 277 ? -31.302 -11.294 55.514 1.00 59.09 277 ARG A N 1
ATOM 2241 C CA . ARG A 1 277 ? -30.131 -12.105 55.124 1.00 59.09 277 ARG A CA 1
ATOM 2242 C C . ARG A 1 277 ? -30.540 -13.343 54.332 1.00 59.09 277 ARG A C 1
ATOM 2244 O O . ARG A 1 277 ? -29.930 -13.646 53.311 1.00 59.09 277 ARG A O 1
ATOM 2251 N N . PHE A 1 278 ? -31.604 -14.016 54.764 1.00 61.12 278 PHE A N 1
ATOM 2252 C CA . PHE A 1 278 ? -32.172 -15.146 54.028 1.00 61.12 278 PHE A CA 1
ATOM 2253 C C . PHE A 1 278 ? -32.657 -14.734 52.631 1.00 61.12 278 PHE A C 1
ATOM 2255 O O . PHE A 1 278 ? -32.356 -15.416 51.652 1.00 61.12 278 PHE A O 1
ATOM 2262 N N . ALA A 1 279 ? -33.369 -13.608 52.526 1.00 59.91 279 ALA A N 1
ATOM 2263 C CA . ALA A 1 279 ? -33.844 -13.083 51.251 1.00 59.91 279 ALA A CA 1
ATOM 2264 C C . ALA A 1 279 ? -32.681 -12.714 50.317 1.00 59.91 279 ALA A C 1
ATOM 2266 O O . ALA A 1 279 ? -32.700 -13.110 49.158 1.00 59.91 279 ALA A O 1
ATOM 2267 N N . ALA A 1 280 ? -31.638 -12.043 50.820 1.00 61.97 280 ALA A N 1
ATOM 2268 C CA . ALA A 1 280 ? -30.459 -11.680 50.030 1.00 61.97 280 ALA A CA 1
ATOM 2269 C C . ALA A 1 280 ? -29.745 -12.907 49.439 1.00 61.97 280 ALA A C 1
ATOM 2271 O O . ALA A 1 280 ? -29.335 -12.901 48.278 1.00 61.97 280 ALA A O 1
ATOM 2272 N N . VAL A 1 281 ? -29.642 -13.981 50.219 1.00 61.88 281 VAL A N 1
ATOM 2273 C CA . VAL A 1 281 ? -29.021 -15.236 49.783 1.00 61.88 281 VAL A CA 1
ATOM 2274 C C . VAL A 1 281 ? -29.900 -15.936 48.755 1.00 61.88 281 VAL A C 1
ATOM 2276 O O . VAL A 1 281 ? -29.398 -16.314 47.700 1.00 61.88 281 VAL A O 1
ATOM 2279 N N . CYS A 1 282 ? -31.214 -16.015 48.991 1.00 63.06 282 CYS A N 1
ATOM 2280 C CA . CYS A 1 282 ? -32.161 -16.533 48.001 1.00 63.06 282 CYS A CA 1
ATOM 2281 C C . CYS A 1 282 ? -32.086 -15.753 46.680 1.00 63.06 282 CYS A C 1
ATOM 2283 O O . CYS A 1 282 ? -32.046 -16.371 45.622 1.00 63.06 282 CYS A O 1
ATOM 2285 N N . THR A 1 283 ? -32.005 -14.420 46.724 1.00 66.44 283 THR A N 1
ATOM 2286 C CA . THR A 1 283 ? -31.846 -13.577 45.530 1.00 66.44 283 THR A CA 1
ATOM 2287 C C . THR A 1 283 ? -30.542 -13.875 44.799 1.00 66.44 283 THR A C 1
ATOM 2289 O O . THR A 1 283 ? -30.550 -14.025 43.580 1.00 66.44 283 THR A O 1
ATOM 2292 N N . LYS A 1 284 ? -29.426 -14.006 45.527 1.00 65.81 284 LYS A N 1
ATOM 2293 C CA . LYS A 1 284 ? -28.126 -14.317 44.924 1.00 65.81 284 LYS A CA 1
ATOM 2294 C C . LYS A 1 284 ? -28.140 -15.682 44.236 1.00 65.81 284 LYS A C 1
ATOM 2296 O O . LYS A 1 284 ? -27.698 -15.786 43.101 1.00 65.81 284 LYS A O 1
ATOM 2301 N N . ILE A 1 285 ? -28.740 -16.685 44.876 1.00 64.75 285 ILE A N 1
ATOM 2302 C CA . ILE A 1 285 ? -28.916 -18.022 44.299 1.00 64.75 285 ILE A CA 1
ATOM 2303 C C . ILE A 1 285 ? -29.789 -17.957 43.047 1.00 64.75 285 ILE A C 1
ATOM 2305 O O . ILE A 1 285 ? -29.386 -18.466 42.011 1.00 64.75 285 ILE A O 1
ATOM 2309 N N . MET A 1 286 ? -30.954 -17.307 43.109 1.00 65.56 286 MET A N 1
ATOM 2310 C CA . MET A 1 286 ? -31.842 -17.174 41.949 1.00 65.56 286 MET A CA 1
ATOM 2311 C C . MET A 1 286 ? -31.142 -16.472 40.775 1.00 65.56 286 MET A C 1
ATOM 2313 O O . MET A 1 286 ? -31.275 -16.925 39.646 1.00 65.56 286 MET A O 1
ATOM 2317 N N . SER A 1 287 ? -30.329 -15.442 41.039 1.00 64.25 287 SER A N 1
ATOM 2318 C CA . SER A 1 287 ? -29.523 -14.771 40.009 1.00 64.25 287 SER A CA 1
ATOM 2319 C C . SER A 1 287 ? -28.476 -15.700 39.388 1.00 64.25 287 SER A C 1
ATOM 2321 O O . SER A 1 287 ? -28.371 -15.768 38.168 1.00 64.25 287 SER A O 1
ATOM 2323 N N . THR A 1 288 ? -27.721 -16.441 40.206 1.00 63.44 288 THR A N 1
ATOM 2324 C CA . THR A 1 288 ? -26.718 -17.401 39.716 1.00 63.44 288 THR A CA 1
ATOM 2325 C C . THR A 1 288 ? -27.369 -18.527 38.913 1.00 63.44 288 THR A C 1
ATOM 2327 O O . THR A 1 288 ? -26.841 -18.945 37.887 1.00 63.44 288 THR A O 1
ATOM 2330 N N . LEU A 1 289 ? -28.543 -18.993 39.339 1.00 60.94 289 LEU A N 1
ATOM 2331 C CA . LEU A 1 289 ? -29.326 -19.988 38.611 1.00 60.94 289 LEU A CA 1
ATOM 2332 C C . LEU A 1 289 ? -29.821 -19.448 37.261 1.00 60.94 289 LEU A C 1
ATOM 2334 O O . LEU A 1 289 ? -29.727 -20.162 36.265 1.00 60.94 289 LEU A O 1
ATOM 2338 N N . ASP A 1 290 ? -30.278 -18.195 37.203 1.00 62.44 290 ASP A N 1
ATOM 2339 C CA . ASP A 1 290 ? -30.667 -17.543 35.947 1.00 62.44 290 ASP A CA 1
ATOM 2340 C C . ASP A 1 290 ? -29.478 -17.377 34.987 1.00 62.44 290 ASP A C 1
ATOM 2342 O O . ASP A 1 290 ? -29.636 -17.545 33.776 1.00 62.44 290 ASP A O 1
ATOM 2346 N N . ASP A 1 291 ? -28.287 -17.062 35.505 1.00 64.56 291 ASP A N 1
ATOM 2347 C CA . ASP A 1 291 ? -27.059 -16.958 34.708 1.00 64.56 291 ASP A CA 1
ATOM 2348 C C . ASP A 1 291 ? -26.648 -18.320 34.129 1.00 64.56 291 ASP A C 1
ATOM 2350 O O . ASP A 1 291 ? -26.366 -18.422 32.933 1.00 64.56 291 ASP A O 1
ATOM 2354 N N . VAL A 1 292 ? -26.703 -19.383 34.937 1.00 60.28 292 VAL A N 1
ATOM 2355 C CA . VAL A 1 292 ? -26.444 -20.762 34.488 1.00 60.28 292 VAL A CA 1
ATOM 2356 C C . VAL A 1 292 ? -27.476 -21.198 33.446 1.00 60.28 292 VAL A C 1
ATOM 2358 O O . VAL A 1 292 ? -27.120 -21.735 32.400 1.00 60.28 292 VAL A O 1
ATOM 2361 N N . GLN A 1 293 ? -28.761 -20.915 33.669 1.00 57.34 293 GLN A N 1
ATOM 2362 C CA . GLN A 1 293 ? -29.825 -21.247 32.722 1.00 57.34 293 GLN A CA 1
ATOM 2363 C C . GLN A 1 293 ? -29.677 -20.496 31.391 1.00 57.34 293 GLN A C 1
ATOM 2365 O O . GLN A 1 293 ? -29.921 -21.073 30.329 1.00 57.34 293 GLN A O 1
ATOM 2370 N N . ARG A 1 294 ? -29.262 -19.223 31.424 1.00 64.12 294 ARG A N 1
ATOM 2371 C CA . ARG A 1 294 ? -28.927 -18.452 30.218 1.00 64.12 294 ARG A CA 1
ATOM 2372 C C . ARG A 1 294 ? -27.720 -19.036 29.495 1.00 64.12 294 ARG A C 1
ATOM 2374 O O . ARG A 1 294 ? -27.788 -19.194 28.281 1.00 64.12 294 ARG A O 1
ATOM 2381 N N . SER A 1 295 ? -26.669 -19.399 30.228 1.00 58.28 295 SER A N 1
ATOM 2382 C CA . SER A 1 295 ? -25.471 -20.017 29.658 1.00 58.28 295 SER A CA 1
ATOM 2383 C C . SER A 1 295 ? -25.800 -21.336 28.952 1.00 58.28 295 SER A C 1
ATOM 2385 O O . SER A 1 295 ? -25.388 -21.526 27.811 1.00 58.28 295 SER A O 1
ATOM 2387 N N . ILE A 1 296 ? -26.631 -22.186 29.560 1.00 56.50 296 ILE A N 1
ATOM 2388 C CA . ILE A 1 296 ? -27.038 -23.480 28.990 1.00 56.50 296 ILE A CA 1
ATOM 2389 C C . ILE A 1 296 ? -27.956 -23.318 27.770 1.00 56.50 296 ILE A C 1
ATOM 2391 O O . ILE A 1 296 ? -27.863 -24.107 26.842 1.00 56.50 296 ILE A O 1
ATOM 2395 N N . ARG A 1 297 ? -28.831 -22.304 27.738 1.00 57.53 297 ARG A N 1
ATOM 2396 C CA . ARG A 1 297 ? -29.712 -22.027 26.582 1.00 57.53 297 ARG A CA 1
ATOM 2397 C C . ARG A 1 297 ? -29.020 -21.315 25.418 1.00 57.53 297 ARG A C 1
ATOM 2399 O O . ARG A 1 297 ? -29.619 -21.191 24.356 1.00 57.53 297 ARG A O 1
ATOM 2406 N N . SER A 1 298 ? -27.827 -20.770 25.648 1.00 50.44 298 SER A N 1
ATOM 2407 C CA . SER A 1 298 ? -27.024 -20.087 24.625 1.00 50.44 298 SER A CA 1
ATOM 2408 C C . SER A 1 298 ? -26.072 -21.015 23.861 1.00 50.44 298 SER A C 1
ATOM 2410 O O . SER A 1 298 ? -25.400 -20.553 22.940 1.00 50.44 298 SER A O 1
ATOM 2412 N N . VAL A 1 299 ? -26.026 -22.293 24.252 1.00 43.19 299 VAL A N 1
ATOM 2413 C CA . VAL A 1 299 ? -25.362 -23.408 23.560 1.00 43.19 299 VAL A CA 1
ATOM 2414 C C . VAL A 1 299 ? -26.413 -24.196 22.789 1.00 43.19 299 VAL A C 1
ATOM 2416 O O . VAL A 1 299 ? -26.110 -24.592 21.644 1.00 43.19 299 VAL A O 1
#

pLDDT: mean 72.66, std 19.55, range [41.91, 98.5]

Organism: NCBI:txid221518

Mean predicted aligned error: 20.97 Å

Sequence (299 aa):
MRKDERALQEKYGGNLAAQQLAATQCQSFSVADQVQCLEVSPPQASTGDGRESAEIRARHAQMEADFVQLNTTIAKERYDKVAHFERKMNAQTYQHEAQIRTYDEKELASAEDKVQVLANNEAKMKQEKSELQERHREICDKLQRRDRELDGRALQLTQAEDRLKLFGKQLSEKESEFSSQSQRVDHQLDAQKSKNSGHSQELVEQAQQNKKVLRDRGMSTMYKKREFIMKKMASSFGQDMVRLGEFKLVLKEFWDTWNVLVHDSTGRFVETMNHARFAAVCTKIMSTLDDVQRSIRSV

Secondary structure (DSSP, 8-state):
-HHHHHHHHHHHHHHHHHHHHHHHHTS---GGGTGGG---PPPPP----TTHHHHHHHHHHHHHHHHHHHHHHHHHHHHHHHHHHHHHHHHHHHHHHHHHHHHHHHHHHHHHHHHHHHHHHHHHHHHHHHHHHHHHHHHHHHHHHHHHHHHHHHHHHHHHHHHHHHHHHHHHHHHHHHHHHHHHHHHHHHHHHHHTTTSTTHHHHHHHHHHHHHHHHHHHHHHHHHHHHHHHHHHHH-GGGGG-HHHHHHHHHHHHHHHHHHB-TTS-B-S---HHHHHHHHHHHHHHHHHHHHHHHT-

Foldseek 3Di:
DVVVVVVVCVVCVVVVVVVVVVVVVVPPDDCVVVVPPPPDDDDDDDDDDDDVVVVVVVVVVVVVVVVVVVVVVVVVVVVVVVVVVVVVVVVVVVVVVVVVVVVVVVVVVVVVVVVVVVVVVVVVVVVVVVVVVVVVVVVVVVVVVVVVVVVVVVVVVVVVVVVVVVVVVVVVVVVVVVVVVVVVVVVVVVVVCVVPVVPPDVVVVVVVVVVVVVVVVLVVVVVVVVVVVVVVLCVLPDPPPPPDPVVVVLVVVLVVVVQPQQAPPVSHGDSDRDVVVVVVSVVVSVVVSVVVVVVVVVD

Solvent-accessible surface area (backbone atoms only — not comparable to full-atom values): 16910 Å² total; per-residue (Å²): 110,84,70,58,57,55,56,50,46,67,72,50,51,61,56,56,56,52,52,53,52,55,59,62,69,68,71,77,74,64,66,73,74,69,67,73,77,73,79,77,78,82,82,82,87,78,95,73,67,85,60,71,57,48,53,54,50,52,52,50,54,48,52,50,50,52,50,52,51,50,52,51,49,53,51,48,54,50,50,54,51,50,57,48,51,51,52,53,52,51,52,50,50,52,52,51,53,51,52,50,50,57,48,52,53,50,52,50,52,55,49,51,53,52,52,51,53,52,51,53,50,52,52,50,53,52,51,54,52,51,54,51,51,51,54,51,50,54,49,54,54,52,49,54,52,50,53,53,51,49,54,54,49,51,54,52,49,54,54,50,51,53,51,50,53,52,51,52,51,54,49,55,52,51,51,50,54,50,51,54,50,49,54,51,50,52,54,50,52,53,55,48,51,65,75,43,68,90,59,73,57,67,56,54,52,49,48,53,50,50,52,48,53,47,50,58,47,48,53,48,51,52,50,48,51,50,50,51,51,52,53,47,53,51,65,77,60,46,88,78,58,87,75,45,72,65,57,56,49,54,52,48,54,48,49,56,52,47,48,63,66,42,21,47,100,84,68,46,74,50,90,78,64,57,64,67,61,54,48,55,50,52,50,51,50,54,50,52,51,51,52,51,53,50,56,62,72,74,108